Protein AF-R1GAW0-F1 (afdb_monomer_lite)

Foldseek 3Di:
DDDDDDDPVVVVVVVVVVVVVVVVVVVVVVVVVVVVVVVLVVVLVVLLVVLLVLLCVVDPPPDDPPPPDPPPCPVVLVVLVVLLVVVCVVLVADLCPLVVLLVVLLVCLVVDDPVQSVLLSCLSVDPVVSVVSNDPDDDDDDRDSVFDDALNGSVLNNLSSNLVSQVVHLRDQGFDDRLRVQCDCVVHVCNDPLNNQVNRLSSNCVSDSPDDSVVSVVSVVVSDDPDDDCPDPDPDDD

Radius of gyration: 27.88 Å; chains: 1; bounding box: 74×34×102 Å

Sequence (238 aa):
MAQVKLREKDFDDEIAILKAKGERQQQNAFDAFARDEIIRANALNSVLEDFRSKLAEKFPAEHTKPSPKPLQDFSAALEQEQTIQDMLEKFQYDPSLSAKDRHSLLRTSASLSKKDESRALWLTQNVRLRAWLTVDETSLLLVAGNAQHRPASPTSLVSAKLAAAAAGNVNMVVSSFFCGRHTDASVDADARPSELAMSLLLQLVGQYRGFGTGVVRECVDALEPECGGYAARAEVPG

pLDDT: mean 74.48, std 17.36, range [34.0, 94.69]

Secondary structure (DSSP, 8-state):
-------THHHHHHHHHHHHHHHHHHHHHHHHHHHHHHHHHHHHHHHHHHHHHHHHHHS-S---S-----TT-HHHHHHHHHHHHHHHHHTT--TTHHHHHHHHHHHHGGGS-HHHHHHHHHHHH-HHHHHHTT--S-----------S-SS-HHHHHHHHHHHHHTT-TT-------GGG---TTT-GGGSHHHHHHHHHHHHHHH-TTS-HHHHHHHHHHHS-SS-----------

Structure (mmCIF, N/CA/C/O backbone):
data_AF-R1GAW0-F1
#
_entry.id   AF-R1GAW0-F1
#
loop_
_atom_site.group_PDB
_atom_site.id
_atom_site.type_symbol
_atom_site.label_atom_id
_atom_site.label_alt_id
_atom_site.label_comp_id
_atom_site.label_asym_id
_atom_site.label_entity_id
_atom_site.label_seq_id
_atom_site.pdbx_PDB_ins_code
_atom_site.Cartn_x
_atom_site.Cartn_y
_atom_site.Cartn_z
_atom_site.occupancy
_atom_site.B_iso_or_equiv
_atom_site.auth_seq_id
_atom_site.auth_comp_id
_atom_site.auth_asym_id
_atom_site.auth_atom_id
_atom_site.pdbx_PDB_model_num
ATOM 1 N N . MET A 1 1 ? 40.996 8.522 -75.860 1.00 36.31 1 MET A N 1
ATOM 2 C CA . MET A 1 1 ? 41.114 8.581 -74.387 1.00 36.31 1 MET A CA 1
ATOM 3 C C . MET A 1 1 ? 40.001 9.473 -73.861 1.00 36.31 1 MET A C 1
ATOM 5 O O . MET A 1 1 ? 40.047 10.667 -74.115 1.00 36.31 1 MET A O 1
ATOM 9 N N . ALA A 1 2 ? 38.975 8.907 -73.222 1.00 34.00 2 ALA A N 1
ATOM 10 C CA . ALA A 1 2 ? 37.884 9.674 -72.618 1.00 34.00 2 ALA A CA 1
ATOM 11 C C . ALA A 1 2 ? 38.152 9.816 -71.113 1.00 34.00 2 ALA A C 1
ATOM 13 O O . ALA A 1 2 ? 38.237 8.811 -70.411 1.00 34.00 2 ALA A O 1
ATOM 14 N N . GLN A 1 3 ? 38.329 11.048 -70.628 1.00 38.66 3 GLN A N 1
ATOM 15 C CA . GLN A 1 3 ? 38.378 11.336 -69.195 1.00 38.66 3 GLN A CA 1
ATOM 16 C C . GLN A 1 3 ? 36.951 11.540 -68.682 1.00 38.66 3 GLN A C 1
ATOM 18 O O . GLN A 1 3 ? 36.287 12.511 -69.042 1.00 38.66 3 GLN A O 1
ATOM 23 N N . VAL A 1 4 ? 36.486 10.623 -67.835 1.00 38.41 4 VAL A N 1
ATOM 24 C CA . VAL A 1 4 ? 35.249 10.783 -67.067 1.00 38.41 4 VAL A CA 1
ATOM 25 C C . VAL A 1 4 ? 35.581 11.635 -65.846 1.00 38.41 4 VAL A C 1
ATOM 27 O O . VAL A 1 4 ? 36.215 11.175 -64.901 1.00 38.41 4 VAL A O 1
ATOM 30 N N . LYS A 1 5 ? 35.196 12.911 -65.895 1.00 47.25 5 LYS A N 1
ATOM 31 C CA . LYS A 1 5 ? 35.319 13.848 -64.778 1.00 47.25 5 LYS A CA 1
ATOM 32 C C . LYS A 1 5 ? 34.059 13.705 -63.920 1.00 47.25 5 LYS A C 1
ATOM 34 O O . LYS A 1 5 ? 33.057 14.360 -64.200 1.00 47.25 5 LYS A O 1
ATOM 39 N N . LEU A 1 6 ? 34.087 12.795 -62.942 1.00 44.72 6 LEU A N 1
ATOM 40 C CA . LEU A 1 6 ? 33.040 12.704 -61.917 1.00 44.72 6 LEU A CA 1
ATOM 41 C C . LEU A 1 6 ? 32.989 14.052 -61.189 1.00 44.72 6 LEU A C 1
ATOM 43 O O . LEU A 1 6 ? 34.010 14.528 -60.690 1.00 44.72 6 LEU A O 1
ATOM 47 N N . ARG A 1 7 ? 31.835 14.721 -61.241 1.00 48.22 7 ARG A N 1
ATOM 48 C CA . ARG A 1 7 ? 31.651 16.030 -60.619 1.00 48.22 7 ARG A CA 1
ATOM 49 C C . ARG A 1 7 ? 31.511 15.809 -59.120 1.00 48.22 7 ARG A C 1
ATOM 51 O O . ARG A 1 7 ? 30.615 15.113 -58.675 1.00 48.22 7 ARG A O 1
ATOM 58 N N . GLU A 1 8 ? 32.376 16.466 -58.361 1.00 49.78 8 GLU A N 1
ATOM 59 C CA . GLU A 1 8 ? 32.378 16.561 -56.891 1.00 49.78 8 GLU A CA 1
ATOM 60 C C . GLU A 1 8 ? 30.977 16.841 -56.304 1.00 49.78 8 GLU A C 1
ATOM 62 O O . GLU A 1 8 ? 30.614 16.329 -55.253 1.00 49.78 8 GLU A O 1
ATOM 67 N N . LYS A 1 9 ? 30.141 17.551 -57.072 1.00 54.09 9 LYS A N 1
ATOM 68 C CA . LYS A 1 9 ? 28.750 17.881 -56.750 1.00 54.09 9 LYS A CA 1
ATOM 69 C C . LYS A 1 9 ? 27.825 16.664 -56.582 1.00 54.09 9 LYS A C 1
ATOM 71 O O . LYS A 1 9 ? 26.891 16.735 -55.795 1.00 54.09 9 LYS A O 1
ATOM 76 N N . ASP A 1 10 ? 28.095 15.561 -57.280 1.00 55.78 10 ASP A N 1
ATOM 77 C CA . ASP A 1 10 ? 27.254 14.357 -57.220 1.00 55.78 10 ASP A CA 1
ATOM 78 C C . ASP A 1 10 ? 27.458 13.586 -55.895 1.00 55.78 10 ASP A C 1
ATOM 80 O O . ASP A 1 10 ? 26.552 12.896 -55.432 1.00 55.78 10 ASP A O 1
ATOM 84 N N . PHE A 1 11 ? 28.618 13.750 -55.242 1.00 51.88 11 PHE A N 1
ATOM 85 C CA . PHE A 1 11 ? 28.929 13.122 -53.950 1.00 51.88 11 PHE A CA 1
ATOM 86 C C . PHE A 1 11 ? 28.316 13.870 -52.760 1.00 51.88 11 PHE A C 1
ATOM 88 O O . PHE A 1 11 ? 27.846 13.238 -51.812 1.00 51.88 11 PHE A O 1
ATOM 95 N N . ASP A 1 12 ? 28.289 15.203 -52.804 1.00 62.66 12 ASP A N 1
ATOM 96 C CA . ASP A 1 12 ? 27.699 16.015 -51.734 1.00 62.66 12 ASP A CA 1
ATOM 97 C C . ASP A 1 12 ? 26.182 15.789 -51.622 1.00 62.66 12 ASP A C 1
ATOM 99 O O . ASP A 1 12 ? 25.644 15.670 -50.515 1.00 62.66 12 ASP A O 1
ATOM 103 N N . ASP A 1 13 ? 25.505 15.638 -52.764 1.00 67.62 13 ASP A N 1
ATOM 104 C CA . ASP A 1 13 ? 24.075 15.331 -52.827 1.00 67.62 13 ASP A CA 1
ATOM 105 C C . ASP A 1 13 ? 23.775 13.925 -52.264 1.00 67.62 13 ASP A C 1
ATOM 107 O O . ASP A 1 13 ? 22.804 13.732 -51.525 1.00 67.62 13 ASP A O 1
ATOM 111 N N . GLU A 1 14 ? 24.638 12.938 -52.530 1.00 63.44 14 GLU A N 1
ATOM 112 C CA . GLU A 1 14 ? 24.490 11.574 -52.010 1.00 63.44 14 GLU A CA 1
ATOM 113 C C . GLU A 1 14 ? 24.715 11.507 -50.486 1.00 63.44 14 GLU A C 1
ATOM 115 O O . GLU A 1 14 ? 23.943 10.865 -49.763 1.00 63.44 14 GLU A O 1
ATOM 120 N N . ILE A 1 15 ? 25.698 12.248 -49.962 1.00 60.19 15 ILE A N 1
ATOM 121 C CA . ILE A 1 15 ? 25.945 12.372 -48.515 1.00 60.19 15 ILE A CA 1
ATOM 122 C C . ILE A 1 15 ? 24.773 13.074 -47.813 1.00 60.19 15 ILE A C 1
ATOM 124 O O . ILE A 1 15 ? 24.369 12.652 -46.723 1.00 60.19 15 ILE A O 1
ATOM 128 N N . ALA A 1 16 ? 24.191 14.111 -48.423 1.00 72.44 16 ALA A N 1
ATOM 129 C CA . ALA A 1 16 ? 23.022 14.800 -47.880 1.00 72.44 16 ALA A CA 1
ATOM 130 C C . ALA A 1 16 ? 21.796 13.871 -47.791 1.00 72.44 16 ALA A C 1
ATOM 132 O O . ALA A 1 16 ? 21.097 13.855 -46.774 1.00 72.44 16 ALA A O 1
ATOM 133 N N . ILE A 1 17 ? 21.573 13.031 -48.808 1.00 72.50 17 ILE A N 1
ATOM 134 C CA . ILE A 1 17 ? 20.488 12.037 -48.817 1.00 72.50 17 ILE A CA 1
ATOM 135 C C . ILE A 1 17 ? 20.701 10.971 -47.734 1.00 72.50 17 ILE A C 1
ATOM 137 O O . ILE A 1 17 ? 19.745 10.582 -47.055 1.00 72.50 17 ILE A O 1
ATOM 141 N N . LEU A 1 18 ? 21.935 10.495 -47.548 1.00 55.88 18 LEU A N 1
ATOM 142 C CA . LEU A 1 18 ? 22.259 9.501 -46.521 1.00 55.88 18 LEU A CA 1
ATOM 143 C C . LEU A 1 18 ? 22.081 10.059 -45.103 1.00 55.88 18 LEU A C 1
ATOM 145 O O . LEU A 1 18 ? 21.505 9.373 -44.256 1.00 55.88 18 LEU A O 1
ATOM 149 N N . LYS A 1 19 ? 22.478 11.315 -44.858 1.00 68.44 19 LYS A N 1
ATOM 150 C CA . LYS A 1 19 ? 22.223 12.004 -43.580 1.00 68.44 19 LYS A CA 1
ATOM 151 C C . LYS A 1 19 ? 20.728 12.166 -43.309 1.00 68.44 19 LYS A C 1
ATOM 153 O O . LYS A 1 19 ? 20.261 11.744 -42.256 1.00 68.44 19 LYS A O 1
ATOM 158 N N . ALA A 1 20 ? 19.961 12.651 -44.287 1.00 73.75 20 ALA A N 1
ATOM 159 C CA . ALA A 1 20 ? 18.515 12.819 -44.146 1.00 73.75 20 ALA A CA 1
ATOM 160 C C . ALA A 1 20 ? 17.779 11.483 -43.915 1.00 73.75 20 ALA A C 1
ATOM 162 O O . ALA A 1 20 ? 16.787 11.428 -43.184 1.00 73.75 20 ALA A O 1
ATOM 163 N N . LYS A 1 21 ? 18.254 10.381 -44.516 1.00 69.31 21 LYS A N 1
ATOM 164 C CA . LYS A 1 21 ? 17.735 9.032 -44.235 1.00 69.31 21 LYS A CA 1
ATOM 165 C C . LYS A 1 21 ? 18.058 8.586 -42.810 1.00 69.31 21 LYS A C 1
ATOM 167 O O . LYS A 1 21 ? 17.158 8.082 -42.145 1.00 69.31 21 LYS A O 1
ATOM 172 N N . GLY A 1 22 ? 19.290 8.795 -42.342 1.00 63.84 22 GLY A N 1
ATOM 173 C CA . GLY A 1 22 ? 19.702 8.470 -40.972 1.00 63.84 22 GLY A CA 1
ATOM 174 C C . GLY A 1 22 ? 18.904 9.238 -39.914 1.00 63.84 22 GLY A C 1
ATOM 175 O O . GLY A 1 22 ? 18.410 8.637 -38.961 1.00 63.84 22 GLY A O 1
ATOM 176 N N . GLU A 1 23 ? 18.686 10.535 -40.131 1.00 71.44 23 GLU A N 1
ATOM 177 C CA . GLU A 1 23 ? 17.884 11.398 -39.254 1.00 71.44 23 GLU A CA 1
ATOM 178 C C . GLU A 1 23 ? 16.415 10.965 -39.216 1.00 71.44 23 GLU A C 1
ATOM 180 O O . GLU A 1 23 ? 15.843 10.809 -38.140 1.00 71.44 23 GLU A O 1
ATOM 185 N N . ARG A 1 24 ? 15.805 10.662 -40.372 1.00 66.56 24 ARG A N 1
ATOM 186 C CA . ARG A 1 24 ? 14.433 10.119 -40.422 1.00 66.56 24 ARG A CA 1
ATOM 187 C C . ARG A 1 24 ? 14.316 8.767 -39.726 1.00 66.56 24 ARG A C 1
ATOM 189 O O . ARG A 1 24 ? 13.293 8.487 -39.110 1.00 66.56 24 ARG A O 1
ATOM 196 N N . GLN A 1 25 ? 15.334 7.918 -39.823 1.00 64.81 25 GLN A N 1
ATOM 197 C CA . GLN A 1 25 ? 15.327 6.601 -39.191 1.00 64.81 25 GLN A CA 1
ATOM 198 C C . GLN A 1 25 ? 15.453 6.709 -37.665 1.00 64.81 25 GLN A C 1
ATOM 200 O O . GLN A 1 25 ? 14.747 6.000 -36.949 1.00 64.81 25 GLN A O 1
ATOM 205 N N . GLN A 1 26 ? 16.278 7.637 -37.168 1.00 59.06 26 GLN A N 1
ATOM 206 C CA . GLN A 1 26 ? 16.351 7.967 -35.742 1.00 59.06 26 GLN A CA 1
ATOM 207 C C . GLN A 1 26 ? 15.055 8.602 -35.229 1.00 59.06 26 GLN A C 1
ATOM 209 O O . GLN A 1 26 ? 14.560 8.185 -34.184 1.00 59.06 26 GLN A O 1
ATOM 214 N N . GLN A 1 27 ? 14.466 9.535 -35.981 1.00 62.31 27 GLN A N 1
ATOM 215 C CA . GLN A 1 27 ? 13.200 10.173 -35.620 1.00 62.31 27 GLN A CA 1
ATOM 216 C C . GLN A 1 27 ? 12.059 9.149 -35.550 1.00 62.31 27 GLN A C 1
ATOM 218 O O . GLN A 1 27 ? 11.342 9.092 -34.559 1.00 62.31 27 GLN A O 1
ATOM 223 N N . ASN A 1 28 ? 11.948 8.258 -36.541 1.00 63.91 28 ASN A N 1
ATOM 224 C CA . ASN A 1 28 ? 10.943 7.193 -36.545 1.00 63.91 28 ASN A CA 1
ATOM 225 C C . ASN A 1 28 ? 11.129 6.203 -35.384 1.00 63.91 28 ASN A C 1
ATOM 227 O O . ASN A 1 28 ? 10.146 5.717 -34.828 1.00 63.91 28 ASN A O 1
ATOM 231 N N . ALA A 1 29 ? 12.375 5.889 -35.011 1.00 52.34 29 ALA A N 1
ATOM 232 C CA . ALA A 1 29 ? 12.667 5.027 -33.868 1.00 52.34 29 ALA A CA 1
ATOM 233 C C . ALA A 1 29 ? 12.325 5.707 -32.531 1.00 52.34 29 ALA A C 1
ATOM 235 O O . ALA A 1 29 ? 11.781 5.057 -31.638 1.00 52.34 29 ALA A O 1
ATOM 236 N N . PHE A 1 30 ? 12.596 7.009 -32.410 1.00 49.34 30 PHE A N 1
ATOM 237 C CA . PHE A 1 30 ? 12.217 7.818 -31.253 1.00 49.34 30 PHE A CA 1
ATOM 238 C C . PHE A 1 30 ? 10.694 7.938 -31.124 1.00 49.34 30 PHE A C 1
ATOM 240 O O . PHE A 1 30 ? 10.148 7.684 -30.053 1.00 49.34 30 PHE A O 1
ATOM 247 N N . ASP A 1 31 ? 9.994 8.214 -32.223 1.00 52.59 31 ASP A N 1
ATOM 248 C CA . ASP A 1 31 ? 8.534 8.308 -32.254 1.00 52.59 31 ASP A CA 1
ATOM 249 C C . ASP A 1 31 ? 7.869 6.954 -31.961 1.00 52.59 31 ASP A C 1
ATOM 251 O O . ASP A 1 31 ? 6.850 6.897 -31.273 1.00 52.59 31 ASP A O 1
ATOM 255 N N . ALA A 1 32 ? 8.444 5.843 -32.436 1.00 50.72 32 ALA A N 1
ATOM 256 C CA . ALA A 1 32 ? 7.974 4.498 -32.106 1.00 50.72 32 ALA A CA 1
ATOM 257 C C . ALA A 1 32 ? 8.180 4.165 -30.619 1.00 50.72 32 ALA A C 1
ATOM 259 O O . ALA A 1 32 ? 7.283 3.601 -29.994 1.00 50.72 32 ALA A O 1
ATOM 260 N N . PHE A 1 33 ? 9.324 4.549 -30.045 1.00 46.44 33 PHE A N 1
ATOM 261 C CA . PHE A 1 33 ? 9.614 4.381 -28.621 1.00 46.44 33 PHE A CA 1
ATOM 262 C C . PHE A 1 33 ? 8.671 5.222 -27.747 1.00 46.44 33 PHE A C 1
ATOM 264 O O . PHE A 1 33 ? 8.054 4.686 -26.831 1.00 46.44 33 PHE A O 1
ATOM 271 N N . ALA A 1 34 ? 8.476 6.500 -28.083 1.00 44.66 34 ALA A N 1
ATOM 272 C CA . ALA A 1 34 ? 7.557 7.389 -27.378 1.00 44.66 34 ALA A CA 1
ATOM 273 C C . ALA A 1 34 ? 6.100 6.902 -27.469 1.00 44.66 34 ALA A C 1
ATOM 275 O O . ALA A 1 34 ? 5.365 6.937 -26.483 1.00 44.66 34 ALA A O 1
ATOM 276 N N . ARG A 1 35 ? 5.672 6.385 -28.631 1.00 49.81 35 ARG A N 1
ATOM 277 C CA . ARG A 1 35 ? 4.343 5.771 -28.790 1.00 49.81 35 ARG A CA 1
ATOM 278 C C . ARG A 1 35 ? 4.183 4.519 -27.938 1.00 49.81 35 ARG A C 1
ATOM 280 O O . ARG A 1 35 ? 3.146 4.368 -27.304 1.00 49.81 35 ARG A O 1
ATOM 287 N N . ASP A 1 36 ? 5.180 3.641 -27.903 1.00 45.03 36 ASP A N 1
ATOM 288 C CA . ASP A 1 36 ? 5.157 2.433 -27.073 1.00 45.03 36 ASP A CA 1
ATOM 289 C C . ASP A 1 36 ? 5.117 2.793 -25.575 1.00 45.03 36 ASP A C 1
ATOM 291 O O . ASP A 1 36 ? 4.323 2.236 -24.822 1.00 45.03 36 ASP A O 1
ATOM 295 N N . GLU A 1 37 ? 5.867 3.805 -25.139 1.00 46.34 37 GLU A N 1
ATOM 296 C CA . GLU A 1 37 ? 5.849 4.304 -23.758 1.00 46.34 37 GLU A CA 1
ATOM 297 C C . GLU A 1 37 ? 4.484 4.902 -23.361 1.00 46.34 37 GLU A C 1
ATOM 299 O O . GLU A 1 37 ? 3.941 4.575 -22.300 1.00 46.34 37 GLU A O 1
ATOM 304 N N . ILE A 1 38 ? 3.859 5.676 -24.256 1.00 47.78 38 ILE A N 1
ATOM 305 C CA . ILE A 1 38 ? 2.495 6.201 -24.082 1.00 47.78 38 ILE A CA 1
ATOM 306 C C . ILE A 1 38 ? 1.464 5.062 -24.043 1.00 47.78 38 ILE A C 1
ATOM 308 O O . ILE A 1 38 ? 0.590 5.051 -23.176 1.00 47.78 38 ILE A O 1
ATOM 312 N N . ILE A 1 39 ? 1.566 4.067 -24.930 1.00 48.91 39 ILE A N 1
ATOM 313 C CA . ILE A 1 39 ? 0.669 2.898 -24.953 1.00 48.91 39 ILE A CA 1
ATOM 314 C C . ILE A 1 39 ? 0.796 2.090 -23.651 1.00 48.91 39 ILE A C 1
ATOM 316 O O . ILE A 1 39 ? -0.214 1.654 -23.097 1.00 48.91 39 ILE A O 1
ATOM 320 N N . ARG A 1 40 ? 2.011 1.932 -23.111 1.00 48.94 40 ARG A N 1
ATOM 321 C CA . ARG A 1 40 ? 2.269 1.205 -21.854 1.00 48.94 40 ARG A CA 1
ATOM 322 C C . ARG A 1 40 ? 1.730 1.934 -20.625 1.00 48.94 40 ARG A C 1
ATOM 324 O O . ARG A 1 40 ? 1.124 1.292 -19.765 1.00 48.94 40 ARG A O 1
ATOM 331 N N . ALA A 1 41 ? 1.902 3.254 -20.549 1.00 47.28 41 ALA A N 1
ATOM 332 C CA . ALA A 1 41 ? 1.301 4.074 -19.497 1.00 47.28 41 ALA A CA 1
ATOM 333 C C . ALA A 1 41 ? -0.240 4.042 -19.570 1.00 47.28 41 ALA A C 1
ATOM 335 O O . ALA A 1 41 ? -0.909 3.891 -18.545 1.00 47.28 41 ALA A O 1
ATOM 336 N N . ASN A 1 42 ? -0.799 4.079 -20.783 1.00 53.09 42 ASN A N 1
ATOM 337 C CA . ASN A 1 42 ? -2.243 4.042 -21.015 1.00 53.09 42 ASN A CA 1
ATOM 338 C C . ASN A 1 42 ? -2.877 2.678 -20.713 1.00 53.09 42 ASN A C 1
ATOM 340 O O . ASN A 1 42 ? -3.971 2.639 -20.160 1.00 53.09 42 ASN A O 1
ATOM 344 N N . ALA A 1 43 ? -2.206 1.561 -21.009 1.00 54.34 43 ALA A N 1
ATOM 345 C CA . ALA A 1 43 ? -2.725 0.224 -20.708 1.00 54.34 43 ALA A CA 1
ATOM 346 C C . ALA A 1 43 ? -2.871 -0.011 -19.196 1.00 54.34 43 ALA A C 1
ATOM 348 O O . ALA A 1 43 ? -3.842 -0.607 -18.738 1.00 54.34 43 ALA A O 1
ATOM 349 N N . LEU A 1 44 ? -1.918 0.489 -18.411 1.00 54.62 44 LEU A N 1
ATOM 350 C CA . LEU A 1 44 ? -1.946 0.409 -16.956 1.00 54.62 44 LEU A CA 1
ATOM 351 C C . LEU A 1 44 ? -3.020 1.320 -16.350 1.00 54.62 44 LEU A C 1
ATOM 353 O O . LEU A 1 44 ? -3.781 0.867 -15.498 1.00 54.62 44 LEU A O 1
ATOM 357 N N . ASN A 1 45 ? -3.095 2.577 -16.795 1.00 60.91 45 ASN A N 1
ATOM 358 C CA . ASN A 1 45 ? -4.161 3.480 -16.369 1.00 60.91 45 ASN A CA 1
ATOM 359 C C . ASN A 1 45 ? -5.524 2.894 -16.739 1.00 60.91 45 ASN A C 1
ATOM 361 O O . ASN A 1 45 ? -6.401 2.864 -15.898 1.00 60.91 45 ASN A O 1
ATOM 365 N N . SER A 1 46 ? -5.675 2.304 -17.925 1.00 63.75 46 SER A N 1
ATOM 366 C CA . SER A 1 46 ? -6.903 1.610 -18.319 1.00 63.75 46 SER A CA 1
ATOM 367 C C . SER A 1 46 ? -7.267 0.454 -17.380 1.00 63.75 46 SER A C 1
ATOM 369 O O . SER A 1 46 ? -8.440 0.308 -17.060 1.00 63.75 46 SER A O 1
ATOM 371 N N . VAL A 1 47 ? -6.303 -0.339 -16.895 1.00 63.06 47 VAL A N 1
ATOM 372 C CA . VAL A 1 47 ? -6.576 -1.411 -15.916 1.00 63.06 47 VAL A CA 1
ATOM 373 C C . VAL A 1 47 ? -6.964 -0.844 -14.551 1.00 63.06 47 VAL A C 1
ATOM 375 O O . VAL A 1 47 ? -7.870 -1.372 -13.912 1.00 63.06 47 VAL A O 1
ATOM 378 N N . LEU A 1 48 ? -6.299 0.220 -14.097 1.00 65.12 48 LEU A N 1
ATOM 379 C CA . LEU A 1 48 ? -6.624 0.867 -12.825 1.00 65.12 48 LEU A CA 1
ATOM 380 C C . LEU A 1 48 ? -7.964 1.608 -12.886 1.00 65.12 48 LEU A C 1
ATOM 382 O O . LEU A 1 48 ? -8.695 1.590 -11.906 1.00 65.12 48 LEU A O 1
ATOM 386 N N . GLU A 1 49 ? -8.303 2.211 -14.022 1.00 69.94 49 GLU A N 1
ATOM 387 C CA . GLU A 1 49 ? -9.594 2.857 -14.263 1.00 69.94 49 GLU A CA 1
ATOM 388 C C . GLU A 1 49 ? -10.717 1.827 -14.432 1.00 69.94 49 GLU A C 1
ATOM 390 O O . GLU A 1 49 ? -11.794 2.024 -13.880 1.00 69.94 49 GLU A O 1
ATOM 395 N N . ASP A 1 50 ? -10.474 0.691 -15.098 1.00 70.06 50 ASP A N 1
ATOM 396 C CA . ASP A 1 50 ? -11.410 -0.447 -15.140 1.00 70.06 50 ASP A CA 1
ATOM 397 C C . ASP A 1 50 ? -11.655 -0.995 -13.727 1.00 70.06 50 ASP A C 1
ATOM 399 O O . ASP A 1 50 ? -12.795 -1.207 -13.321 1.00 70.06 50 ASP A O 1
ATOM 403 N N . PHE A 1 51 ? -10.594 -1.147 -12.930 1.00 67.50 51 PHE A N 1
ATOM 404 C CA . PHE A 1 51 ? -10.708 -1.539 -11.528 1.00 67.50 51 PHE A CA 1
ATOM 405 C C . PHE A 1 51 ? -11.480 -0.506 -10.699 1.00 67.50 51 PHE A C 1
ATOM 407 O O . PHE A 1 51 ? -12.420 -0.873 -10.002 1.00 67.50 51 PHE A O 1
ATOM 414 N N . ARG A 1 52 ? -11.142 0.785 -10.802 1.00 68.50 52 ARG A N 1
ATOM 415 C CA . ARG A 1 52 ? -11.862 1.873 -10.120 1.00 68.50 52 ARG A CA 1
ATOM 416 C C . ARG A 1 52 ? -13.334 1.910 -10.503 1.00 68.50 52 ARG A C 1
ATOM 418 O O . ARG A 1 52 ? -14.171 2.049 -9.619 1.00 68.50 52 ARG A O 1
ATOM 425 N N . SER A 1 53 ? -13.637 1.746 -11.788 1.00 71.25 53 SER A N 1
ATOM 426 C CA . SER A 1 53 ? -15.005 1.721 -12.310 1.00 71.25 53 SER A CA 1
ATOM 427 C C . SER A 1 53 ? -15.783 0.537 -11.742 1.00 71.25 53 SER A C 1
ATOM 429 O O . SER A 1 53 ? -16.872 0.730 -11.216 1.00 71.25 53 SER A O 1
ATOM 431 N N . LYS A 1 54 ? -15.195 -0.666 -11.741 1.00 70.69 54 LYS A N 1
ATOM 432 C CA . LYS A 1 54 ? -15.805 -1.863 -11.139 1.00 70.69 54 LYS A CA 1
ATOM 433 C C . LYS A 1 54 ? -16.012 -1.725 -9.637 1.00 70.69 54 LYS A C 1
ATOM 435 O O . LYS A 1 54 ? -17.039 -2.148 -9.121 1.00 70.69 54 LYS A O 1
ATOM 440 N N . LEU A 1 55 ? -15.058 -1.122 -8.928 1.00 65.44 55 LEU A N 1
ATOM 441 C CA . LEU A 1 55 ? -15.225 -0.828 -7.509 1.00 65.44 55 LEU A CA 1
ATOM 442 C C . LEU A 1 55 ? -16.348 0.187 -7.270 1.00 65.44 55 LEU A C 1
ATOM 444 O O . LEU A 1 55 ? -17.106 0.024 -6.324 1.00 65.44 55 LEU A O 1
ATOM 448 N N . ALA A 1 56 ? -16.463 1.226 -8.099 1.00 69.31 56 ALA A N 1
ATOM 449 C CA . ALA A 1 56 ? -17.516 2.234 -7.980 1.00 69.31 56 ALA A CA 1
ATOM 450 C C . ALA A 1 56 ? -18.909 1.686 -8.341 1.00 69.31 56 ALA A C 1
ATOM 452 O O . ALA A 1 56 ? -19.894 2.088 -7.733 1.00 69.31 56 ALA A O 1
ATOM 453 N N . GLU A 1 57 ? -18.997 0.763 -9.301 1.00 74.94 57 GLU A N 1
ATOM 454 C CA . GLU A 1 57 ? -20.237 0.055 -9.648 1.00 74.94 57 GLU A CA 1
ATOM 455 C C . GLU A 1 57 ? -20.696 -0.858 -8.509 1.00 74.94 57 GLU A C 1
ATOM 457 O O . GLU A 1 57 ? -21.871 -0.894 -8.155 1.00 74.94 57 GLU A O 1
ATOM 462 N N . LYS A 1 58 ? -19.752 -1.594 -7.925 1.00 68.00 58 LYS A N 1
ATOM 463 C CA . LYS A 1 58 ? -20.022 -2.609 -6.906 1.00 68.00 58 LYS A CA 1
ATOM 464 C C . LYS A 1 58 ? -20.254 -2.023 -5.518 1.00 68.00 58 LYS A C 1
ATOM 466 O O . LYS A 1 58 ? -21.057 -2.542 -4.749 1.00 68.00 58 LYS A O 1
ATOM 471 N N . PHE A 1 59 ? -19.565 -0.932 -5.218 1.00 66.00 59 PHE A N 1
ATOM 472 C CA . PHE A 1 59 ? -19.790 -0.115 -4.042 1.00 66.00 59 PHE A CA 1
ATOM 473 C C . PHE A 1 59 ? -20.252 1.261 -4.530 1.00 66.00 59 PHE A C 1
ATOM 475 O O . PHE A 1 59 ? -19.431 2.179 -4.611 1.00 66.00 59 PHE A O 1
ATOM 482 N N . PRO A 1 60 ? -21.531 1.427 -4.911 1.00 61.22 60 PRO A N 1
ATOM 483 C CA . PRO A 1 60 ? -22.057 2.742 -5.234 1.00 61.22 60 PRO A CA 1
ATOM 484 C C . PRO A 1 60 ? -21.993 3.625 -3.982 1.00 61.22 60 PRO A C 1
ATOM 486 O O . PRO A 1 60 ? -22.181 3.158 -2.862 1.00 61.22 60 PRO A O 1
ATOM 489 N N . ALA A 1 61 ? -21.741 4.925 -4.148 1.00 59.44 61 ALA A N 1
ATOM 490 C CA . ALA A 1 61 ? -21.732 5.899 -3.043 1.00 59.44 61 ALA A CA 1
ATOM 491 C C . ALA A 1 61 ? -23.098 6.030 -2.322 1.00 59.44 61 ALA A C 1
ATOM 493 O O . ALA A 1 61 ? -23.239 6.756 -1.336 1.00 59.44 61 ALA A O 1
ATOM 494 N N . GLU A 1 62 ? -24.116 5.322 -2.803 1.00 51.16 62 GLU A N 1
ATOM 495 C CA . GLU A 1 62 ? -25.425 5.207 -2.188 1.00 51.16 62 GLU A CA 1
ATOM 496 C C . GLU A 1 62 ? -25.407 4.080 -1.156 1.00 51.16 62 GLU A C 1
ATOM 498 O O . GLU A 1 62 ? -25.673 2.936 -1.486 1.00 51.16 62 GLU A O 1
ATOM 503 N N . HIS A 1 63 ? -25.025 4.411 0.081 1.00 48.44 63 HIS A N 1
ATOM 504 C CA . HIS A 1 63 ? -25.579 3.903 1.348 1.00 48.44 63 HIS A CA 1
ATOM 505 C C . HIS A 1 63 ? -24.578 4.125 2.488 1.00 48.44 63 HIS A C 1
ATOM 507 O O . HIS A 1 63 ? -23.838 3.237 2.879 1.00 48.44 63 HIS A O 1
ATOM 513 N N . THR A 1 64 ? -24.594 5.329 3.058 1.00 44.94 64 THR A N 1
ATOM 514 C CA . THR A 1 64 ? -24.567 5.563 4.516 1.00 44.94 64 THR A CA 1
ATOM 515 C C . THR A 1 64 ? -24.807 7.055 4.771 1.00 44.94 64 THR A C 1
ATOM 517 O O . THR A 1 64 ? -23.978 7.777 5.310 1.00 44.94 64 THR A O 1
ATOM 520 N N . LYS A 1 65 ? -26.016 7.546 4.462 1.00 40.22 65 LYS A N 1
ATOM 521 C CA . LYS A 1 65 ? -26.620 8.421 5.473 1.00 40.22 65 LYS A CA 1
ATOM 522 C C . LYS A 1 65 ? -26.933 7.472 6.624 1.00 40.22 65 LYS A C 1
ATOM 524 O O . LYS A 1 65 ? -27.779 6.599 6.409 1.00 40.22 65 LYS A O 1
ATOM 529 N N . PRO A 1 66 ? -26.246 7.540 7.780 1.00 43.91 66 PRO A N 1
ATOM 530 C CA . PRO A 1 66 ? -26.725 6.805 8.933 1.00 43.91 66 PRO A CA 1
ATOM 531 C C . PRO A 1 66 ? -28.184 7.220 9.106 1.00 43.91 66 PRO A C 1
ATOM 533 O O . PRO A 1 66 ? -28.485 8.412 9.200 1.00 43.91 66 PRO A O 1
ATOM 536 N N . SER A 1 67 ? -29.104 6.251 9.055 1.00 39.28 67 SER A N 1
ATOM 537 C CA . SER A 1 67 ? -30.450 6.484 9.570 1.00 39.28 67 SER A CA 1
ATOM 538 C C . SER A 1 67 ? -30.243 7.109 10.945 1.00 39.28 67 SER A C 1
ATOM 540 O O . SER A 1 67 ? -29.502 6.505 11.728 1.00 39.28 67 SER A O 1
ATOM 542 N N . PRO A 1 68 ? -30.786 8.306 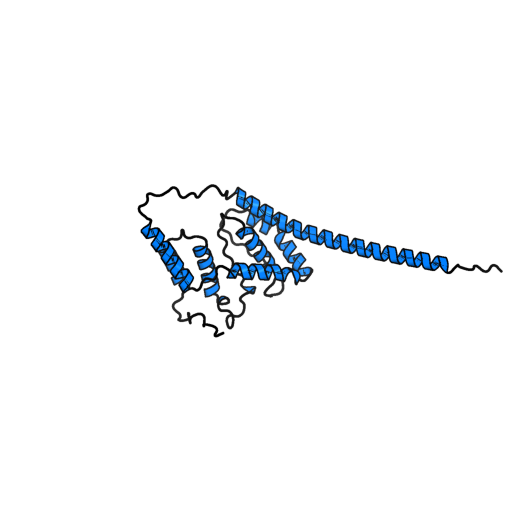11.229 1.00 42.84 68 PRO A N 1
ATOM 543 C CA . PRO A 1 68 ? -30.580 8.943 12.514 1.00 42.84 68 PRO A CA 1
ATOM 544 C C . PRO A 1 68 ? -31.148 7.993 13.564 1.00 42.84 68 PRO A C 1
ATOM 546 O O . PRO A 1 68 ? -32.362 7.867 13.723 1.00 42.84 68 PRO A O 1
ATOM 549 N N . LYS A 1 69 ? -30.260 7.244 14.227 1.00 51.66 69 LYS A N 1
ATOM 550 C CA . LYS A 1 69 ? -30.615 6.533 15.446 1.00 51.66 69 LYS A CA 1
ATOM 551 C C . LYS A 1 69 ? -31.096 7.607 16.429 1.00 51.66 69 LYS A C 1
ATOM 553 O O . LYS A 1 69 ? -30.566 8.724 16.393 1.00 51.66 69 LYS A O 1
ATOM 558 N N . PRO A 1 70 ? -32.114 7.318 17.256 1.00 46.56 70 PRO A N 1
ATOM 559 C CA . PRO A 1 70 ? -32.598 8.275 18.240 1.00 46.56 70 PRO A CA 1
ATOM 560 C C . PRO A 1 70 ? -31.413 8.833 19.037 1.00 46.56 70 PRO A C 1
ATOM 562 O O . PRO A 1 70 ? -30.487 8.091 19.350 1.00 46.56 70 PRO A O 1
ATOM 565 N N . LEU A 1 71 ? -31.453 10.132 19.331 1.00 50.75 71 LEU A N 1
ATOM 566 C CA . LEU A 1 71 ? -30.414 10.987 19.935 1.00 50.75 71 LEU A CA 1
ATOM 567 C C . LEU A 1 71 ? -29.916 10.567 21.346 1.00 50.75 71 LEU A C 1
ATOM 569 O O . LEU A 1 71 ? -29.490 11.416 22.120 1.00 50.75 71 LEU A O 1
ATOM 573 N N . GLN A 1 72 ? -29.980 9.287 21.717 1.00 54.12 72 GLN A N 1
ATOM 574 C CA . GLN A 1 72 ? -29.648 8.785 23.054 1.00 54.12 72 GLN A CA 1
ATOM 575 C C . GLN A 1 72 ? -28.172 8.375 23.229 1.00 54.12 72 GLN A C 1
ATOM 577 O O . GLN A 1 72 ? -27.702 8.369 24.360 1.00 54.12 72 GLN A O 1
ATOM 582 N N . ASP A 1 73 ? -27.411 8.150 22.149 1.00 58.81 73 ASP A N 1
ATOM 583 C CA . ASP A 1 73 ? -26.030 7.618 22.215 1.00 58.81 73 ASP A CA 1
ATOM 584 C C . ASP A 1 73 ? -24.922 8.644 21.900 1.00 58.81 73 ASP A C 1
ATOM 586 O O . ASP A 1 73 ? -23.787 8.278 21.595 1.00 58.81 73 ASP A O 1
ATOM 590 N N . PHE A 1 74 ? -25.214 9.947 21.963 1.00 64.75 74 PHE A N 1
ATOM 591 C CA . PHE A 1 74 ? -24.228 10.978 21.604 1.00 64.75 74 PHE A CA 1
ATOM 592 C C . PHE A 1 74 ? -22.999 10.970 22.535 1.00 64.75 74 PHE A C 1
ATOM 594 O O . PHE A 1 74 ? -21.886 11.176 22.065 1.00 64.75 74 PHE A O 1
ATOM 601 N N . SER A 1 75 ? -23.184 10.672 23.831 1.00 69.62 75 SER A N 1
ATOM 602 C CA . SER A 1 75 ? -22.080 10.558 24.806 1.00 69.62 75 SER A CA 1
ATOM 603 C C . SER A 1 75 ? -21.159 9.384 24.485 1.00 69.62 75 SER A C 1
ATOM 605 O O . SER A 1 75 ? -19.950 9.558 24.405 1.00 69.62 75 SER A O 1
ATOM 607 N N . ALA A 1 76 ? -21.731 8.206 24.222 1.00 70.88 76 ALA A N 1
ATOM 608 C CA . ALA A 1 76 ? -20.962 7.001 23.920 1.00 70.88 76 ALA A CA 1
ATOM 609 C C . ALA A 1 76 ? -20.181 7.133 22.601 1.00 70.88 76 ALA A C 1
ATOM 611 O O . ALA A 1 76 ? -19.034 6.701 22.514 1.00 70.88 76 ALA A O 1
ATOM 612 N N . ALA A 1 77 ? -20.777 7.770 21.588 1.00 71.75 77 ALA A N 1
ATOM 613 C CA . ALA A 1 77 ? -20.091 8.068 20.334 1.00 71.75 77 ALA A CA 1
ATOM 614 C C . ALA A 1 77 ? -18.919 9.044 20.538 1.00 71.75 77 ALA A C 1
ATOM 616 O O . ALA A 1 77 ? -17.837 8.818 19.999 1.00 71.75 77 ALA A O 1
ATOM 617 N N . LEU A 1 78 ? -19.108 10.083 21.357 1.00 76.81 78 LEU A N 1
ATOM 618 C CA . LEU A 1 78 ? -18.062 11.057 21.677 1.00 76.81 78 LEU A CA 1
ATOM 619 C C . LEU A 1 78 ? -16.911 10.420 22.475 1.00 76.81 78 LEU A C 1
ATOM 621 O O . LEU A 1 78 ? -15.741 10.656 22.188 1.00 76.81 78 LEU A O 1
ATOM 625 N N . GLU A 1 79 ? -17.234 9.567 23.448 1.00 78.94 79 GLU A N 1
ATOM 626 C CA . GLU A 1 79 ? -16.259 8.799 24.234 1.00 78.94 79 GLU A CA 1
ATOM 627 C C . GLU A 1 79 ? -15.469 7.815 23.360 1.00 78.94 79 GLU A C 1
ATOM 629 O O . GLU A 1 79 ? -14.259 7.645 23.536 1.00 78.94 79 GLU A O 1
ATOM 634 N N . GLN A 1 80 ? -16.133 7.185 22.389 1.00 79.75 80 GLN A N 1
ATOM 635 C CA . GLN A 1 80 ? -15.493 6.321 21.402 1.00 79.75 80 GLN A CA 1
ATOM 636 C C . GLN A 1 80 ? -14.543 7.107 20.494 1.00 79.75 80 GLN A C 1
ATOM 638 O O . GLN A 1 80 ? -13.414 6.665 20.275 1.00 79.75 80 GLN A O 1
ATOM 643 N N . GLU A 1 81 ? -14.960 8.271 19.994 1.00 82.00 81 GLU A N 1
ATOM 644 C CA . GLU A 1 81 ? -14.101 9.145 19.192 1.00 82.00 81 GLU A CA 1
ATOM 645 C C . GLU A 1 81 ? -12.865 9.594 19.971 1.00 82.00 81 GLU A C 1
ATOM 647 O O . GLU A 1 81 ? -11.752 9.475 19.452 1.00 82.00 81 GLU A O 1
ATOM 652 N N . GLN A 1 82 ? -13.048 10.020 21.225 1.00 84.31 82 GLN A N 1
ATOM 653 C CA . GLN A 1 82 ? -11.949 10.427 22.096 1.00 84.31 82 GLN A CA 1
ATOM 654 C C . GLN A 1 82 ? -10.991 9.264 22.367 1.00 84.31 82 GLN A C 1
ATOM 656 O O . GLN A 1 82 ? -9.790 9.411 22.185 1.00 84.31 82 GLN A O 1
ATOM 661 N N . THR A 1 83 ? -11.509 8.076 22.696 1.00 84.50 83 THR A N 1
ATOM 662 C CA . THR A 1 83 ? -10.676 6.888 22.956 1.00 84.50 83 THR A CA 1
ATOM 663 C C . THR A 1 83 ? -9.817 6.520 21.746 1.00 84.50 83 THR A C 1
ATOM 665 O O . THR A 1 83 ? -8.648 6.156 21.888 1.00 84.50 83 THR A O 1
ATOM 668 N N . ILE A 1 84 ? -10.390 6.589 20.542 1.00 86.44 84 ILE A N 1
ATOM 669 C CA . ILE A 1 84 ? -9.635 6.326 19.318 1.00 86.44 84 ILE A CA 1
ATOM 670 C C . ILE A 1 84 ? -8.584 7.420 19.101 1.00 86.44 84 ILE A C 1
ATOM 672 O O . ILE A 1 84 ? -7.462 7.116 18.705 1.00 86.44 84 ILE A O 1
ATOM 676 N N . GLN A 1 85 ? -8.929 8.683 19.341 1.00 87.81 85 GLN A N 1
ATOM 677 C CA . GLN A 1 85 ? -7.996 9.792 19.184 1.00 87.81 85 GLN A CA 1
ATOM 678 C C . GLN A 1 85 ? -6.808 9.678 20.148 1.00 87.81 85 GLN A C 1
ATOM 680 O O . GLN A 1 85 ? -5.665 9.730 19.698 1.00 87.81 85 GLN A O 1
ATOM 685 N N . ASP A 1 86 ? -7.070 9.395 21.424 1.00 87.94 86 ASP A N 1
ATOM 686 C CA . ASP A 1 86 ? -6.049 9.165 22.449 1.00 87.94 86 ASP A CA 1
ATOM 687 C C . ASP A 1 86 ? -5.107 8.019 22.051 1.00 87.94 86 ASP A C 1
ATOM 689 O O . ASP A 1 86 ? -3.899 8.078 22.270 1.00 87.94 86 ASP A O 1
ATOM 693 N N . MET A 1 87 ? -5.645 6.969 21.424 1.00 86.12 87 MET A N 1
ATOM 694 C CA . MET A 1 87 ? -4.854 5.855 20.907 1.00 86.12 87 MET A CA 1
ATOM 695 C C . MET A 1 87 ? -3.957 6.279 19.740 1.00 86.12 87 MET A C 1
ATOM 697 O O . MET A 1 87 ? -2.765 5.971 19.744 1.00 86.12 87 MET A O 1
ATOM 701 N N . LEU A 1 88 ? -4.501 6.989 18.748 1.00 89.81 88 LEU A N 1
ATOM 702 C CA . LEU A 1 88 ? -3.716 7.475 17.608 1.00 89.81 88 LEU A CA 1
ATOM 703 C C . LEU A 1 88 ? -2.584 8.403 18.072 1.00 89.81 88 LEU A C 1
ATOM 705 O O . LEU A 1 88 ? -1.482 8.341 17.527 1.00 89.81 88 LEU A O 1
ATOM 709 N N . GLU A 1 89 ? -2.832 9.210 19.103 1.00 90.06 89 GLU A N 1
ATOM 710 C CA . GLU A 1 89 ? -1.836 10.079 19.731 1.00 90.06 89 GLU A CA 1
ATOM 711 C C . GLU A 1 89 ? -0.797 9.289 20.538 1.00 90.06 89 GLU A C 1
ATOM 713 O O . GLU A 1 89 ? 0.401 9.497 20.335 1.00 90.06 89 GLU A O 1
ATOM 718 N N . LYS A 1 90 ? -1.222 8.325 21.374 1.00 88.88 90 LYS A N 1
ATOM 719 C CA . LYS A 1 90 ? -0.328 7.435 22.145 1.00 88.88 90 LYS A CA 1
ATOM 720 C C . LYS A 1 90 ? 0.703 6.765 21.236 1.00 88.88 90 LYS A C 1
ATOM 722 O O . LYS A 1 90 ? 1.887 6.734 21.566 1.00 88.88 90 LYS A O 1
ATOM 727 N N . PHE A 1 91 ? 0.257 6.245 20.094 1.00 87.00 91 PHE A N 1
ATOM 728 C CA . PHE A 1 91 ? 1.116 5.544 19.138 1.00 87.00 91 PHE A CA 1
ATOM 729 C C . PHE A 1 91 ? 1.737 6.455 18.075 1.00 87.00 91 PHE A C 1
ATOM 731 O O . PHE A 1 91 ? 2.397 5.967 17.161 1.00 87.00 91 PHE A O 1
ATOM 738 N N . GLN A 1 92 ? 1.558 7.775 18.190 1.00 88.62 92 GLN A N 1
ATOM 739 C CA . GLN A 1 92 ? 2.130 8.767 17.280 1.00 88.62 92 GLN A CA 1
ATOM 740 C C . GLN A 1 92 ? 1.859 8.444 15.802 1.00 88.62 92 GLN A C 1
ATOM 742 O O . GLN A 1 92 ? 2.756 8.506 14.949 1.00 88.62 92 GLN A O 1
ATOM 747 N N . TYR A 1 93 ? 0.613 8.063 15.521 1.00 91.00 93 TYR A N 1
ATOM 748 C CA . TYR A 1 93 ? 0.154 7.695 14.193 1.00 91.00 93 TYR A CA 1
ATOM 749 C C . TYR A 1 93 ? 0.419 8.828 13.192 1.00 91.00 93 TYR A C 1
ATOM 751 O O . TYR A 1 93 ? -0.106 9.932 13.339 1.00 91.00 93 TYR A O 1
ATOM 759 N N . ASP A 1 94 ? 1.199 8.546 12.144 1.00 90.44 94 ASP A N 1
ATOM 760 C CA . ASP A 1 94 ? 1.360 9.451 11.004 1.00 90.44 94 ASP A CA 1
ATOM 761 C C . ASP A 1 94 ? 0.420 9.022 9.858 1.00 90.44 94 ASP A C 1
ATOM 763 O O . ASP A 1 94 ? 0.756 8.101 9.103 1.00 90.44 94 ASP A O 1
ATOM 767 N N . PRO A 1 95 ? -0.724 9.707 9.645 1.00 89.12 95 PRO A N 1
ATOM 768 C CA . PRO A 1 95 ? -1.643 9.384 8.551 1.00 89.12 95 PRO A CA 1
ATOM 769 C C . PRO A 1 95 ? -1.028 9.594 7.162 1.00 89.12 95 PRO A C 1
ATOM 771 O O . PRO A 1 95 ? -1.553 9.105 6.161 1.00 89.12 95 PRO A O 1
ATOM 774 N N . SER A 1 96 ? 0.081 10.330 7.073 1.00 91.38 96 SER A N 1
ATOM 775 C CA . SER A 1 96 ? 0.767 10.608 5.817 1.00 91.38 96 SER A CA 1
ATOM 776 C C . SER A 1 96 ? 1.874 9.607 5.483 1.00 91.38 96 SER A C 1
ATOM 778 O O . SER A 1 96 ? 2.340 9.626 4.345 1.00 91.38 96 SER A O 1
ATOM 780 N N . LEU A 1 97 ? 2.262 8.709 6.399 1.00 91.06 97 LEU A N 1
ATOM 781 C CA . LEU A 1 97 ? 3.370 7.757 6.216 1.00 91.06 97 LEU A CA 1
ATOM 782 C C . LEU A 1 97 ? 3.208 6.926 4.936 1.00 91.06 97 LEU A C 1
ATOM 784 O O . LEU A 1 97 ? 3.985 7.048 3.989 1.00 91.06 97 LEU A O 1
ATOM 788 N N . SER A 1 98 ? 2.106 6.179 4.851 1.00 92.25 98 SER A N 1
ATOM 789 C CA . SER A 1 98 ? 1.796 5.327 3.700 1.00 92.25 98 SER A CA 1
ATOM 790 C C . SER A 1 98 ? 1.703 6.125 2.389 1.00 92.25 98 SER A C 1
ATOM 792 O O . SER A 1 98 ? 2.161 5.689 1.327 1.00 92.25 98 SER A O 1
ATOM 794 N N . ALA A 1 99 ? 1.166 7.350 2.450 1.00 91.25 99 ALA A N 1
ATOM 795 C CA . ALA A 1 99 ? 1.079 8.237 1.294 1.00 91.25 99 ALA A CA 1
ATOM 796 C C . ALA A 1 99 ? 2.459 8.751 0.842 1.00 91.25 99 ALA A C 1
ATOM 798 O O . ALA A 1 99 ? 2.718 8.782 -0.366 1.00 91.25 99 ALA A O 1
ATOM 799 N N . LYS A 1 100 ? 3.346 9.114 1.781 1.00 93.88 100 LYS A N 1
ATOM 800 C CA . LYS A 1 100 ? 4.735 9.531 1.526 1.00 93.88 100 LYS A CA 1
ATOM 801 C C . LYS A 1 100 ? 5.530 8.398 0.883 1.00 93.88 100 LYS A C 1
ATOM 803 O O . LYS A 1 100 ? 6.172 8.618 -0.147 1.00 93.88 100 LYS A O 1
ATOM 808 N N . ASP A 1 101 ? 5.431 7.186 1.420 1.00 93.81 101 ASP A N 1
ATOM 809 C CA . ASP A 1 101 ? 6.109 6.008 0.875 1.00 93.81 101 ASP A CA 1
ATOM 810 C C . ASP A 1 101 ? 5.649 5.682 -0.530 1.00 93.81 101 ASP A C 1
ATOM 812 O O . ASP A 1 101 ? 6.464 5.528 -1.445 1.00 93.81 101 ASP A O 1
ATOM 816 N N . ARG A 1 102 ? 4.329 5.640 -0.722 1.00 93.19 102 ARG A N 1
ATOM 817 C CA . ARG A 1 102 ? 3.716 5.428 -2.026 1.00 93.19 102 ARG A CA 1
ATOM 818 C C . ARG A 1 102 ? 4.186 6.481 -3.019 1.00 93.19 102 ARG A C 1
ATOM 820 O O . ARG A 1 102 ? 4.612 6.132 -4.117 1.00 93.19 102 ARG A O 1
ATOM 827 N N . HIS A 1 103 ? 4.157 7.759 -2.643 1.00 92.06 103 HIS A N 1
ATOM 828 C CA . HIS A 1 103 ? 4.616 8.843 -3.507 1.00 92.06 103 HIS A CA 1
ATOM 829 C C . HIS A 1 103 ? 6.103 8.704 -3.851 1.00 92.06 103 HIS A C 1
ATOM 831 O O . HIS A 1 103 ? 6.494 8.872 -5.008 1.00 92.06 103 HIS A O 1
ATOM 837 N N . SER A 1 104 ? 6.937 8.334 -2.879 1.00 91.38 104 SER A N 1
ATOM 838 C CA . SER A 1 104 ? 8.362 8.131 -3.115 1.00 91.38 104 SER A CA 1
ATOM 839 C C . SER A 1 104 ? 8.638 6.931 -4.029 1.00 91.38 104 SER A C 1
ATOM 841 O O . SER A 1 104 ? 9.436 7.044 -4.962 1.00 91.38 104 SER A O 1
ATOM 843 N N . LEU A 1 105 ? 7.929 5.811 -3.856 1.00 90.88 105 LEU A N 1
ATOM 844 C CA . LEU A 1 105 ? 8.017 4.649 -4.750 1.00 90.88 105 LEU A CA 1
ATOM 845 C C . LEU A 1 105 ? 7.575 4.990 -6.176 1.00 90.88 105 LEU A C 1
ATOM 847 O O . LEU A 1 105 ? 8.247 4.609 -7.135 1.00 90.88 105 LEU A O 1
ATOM 851 N N . LEU A 1 106 ? 6.488 5.753 -6.322 1.00 88.75 106 LEU A N 1
ATOM 852 C CA . LEU A 1 106 ? 6.008 6.217 -7.623 1.00 88.75 106 LEU A CA 1
ATOM 853 C C . LEU A 1 106 ? 7.011 7.167 -8.292 1.00 88.75 106 LEU A C 1
ATOM 855 O O . LEU A 1 106 ? 7.268 7.011 -9.483 1.00 88.75 106 LEU A O 1
ATOM 859 N N . ARG A 1 107 ? 7.658 8.079 -7.552 1.00 87.88 107 ARG A N 1
ATOM 860 C CA . ARG A 1 107 ? 8.759 8.911 -8.084 1.00 87.88 107 ARG A CA 1
ATOM 861 C C . ARG A 1 107 ? 9.974 8.087 -8.497 1.00 87.88 107 ARG A C 1
ATOM 863 O O . ARG A 1 107 ? 10.604 8.389 -9.505 1.00 87.88 107 ARG A O 1
ATOM 870 N N . THR A 1 108 ? 10.288 7.036 -7.745 1.00 80.69 108 THR A N 1
ATOM 871 C CA . THR A 1 108 ? 11.437 6.164 -8.033 1.00 80.69 108 THR A CA 1
ATOM 872 C C . THR A 1 108 ? 11.224 5.338 -9.307 1.00 80.69 108 THR A C 1
ATOM 874 O O . THR A 1 108 ? 12.191 4.819 -9.863 1.00 80.69 108 THR A O 1
ATOM 877 N N . SER A 1 109 ? 9.994 5.268 -9.838 1.00 74.81 109 SER A N 1
ATOM 878 C CA . SER A 1 109 ? 9.704 4.571 -11.098 1.00 74.81 109 SER A CA 1
ATOM 879 C C . SER A 1 109 ? 10.537 5.073 -12.282 1.00 74.81 109 SER A C 1
ATOM 881 O O . SER A 1 109 ? 10.967 4.252 -13.082 1.00 74.81 109 SER A O 1
ATOM 883 N N . ALA A 1 110 ? 10.864 6.369 -12.329 1.00 72.12 110 ALA A N 1
ATOM 884 C CA . ALA A 1 110 ? 11.704 6.964 -13.374 1.00 72.12 110 ALA A CA 1
ATOM 885 C C . ALA A 1 110 ? 13.170 6.483 -13.346 1.00 72.12 110 ALA A C 1
ATOM 887 O O . ALA A 1 110 ? 13.916 6.702 -14.293 1.00 72.12 110 ALA A O 1
ATOM 888 N N . SER A 1 111 ? 13.598 5.849 -12.250 1.00 80.94 111 SER A N 1
ATOM 889 C CA . SER A 1 111 ? 14.949 5.291 -12.089 1.00 80.94 111 SER A CA 1
ATOM 890 C C . SER A 1 111 ? 15.015 3.780 -12.332 1.00 80.94 111 SER A C 1
ATOM 892 O O . SER A 1 111 ? 16.063 3.161 -12.135 1.00 80.94 111 SER A O 1
ATOM 894 N N . LEU A 1 112 ? 13.900 3.155 -12.727 1.00 82.44 112 LEU A N 1
ATOM 895 C CA . LEU A 1 112 ? 13.881 1.730 -13.022 1.00 82.44 112 LEU A CA 1
ATOM 896 C C . LEU A 1 112 ? 14.667 1.427 -14.298 1.00 82.44 112 LEU A C 1
ATOM 898 O O . LEU A 1 112 ? 14.707 2.196 -15.252 1.00 82.44 112 LEU A O 1
ATOM 902 N N . SER A 1 113 ? 15.289 0.250 -14.330 1.00 87.81 113 SER A N 1
ATOM 903 C CA . SER A 1 113 ? 15.853 -0.254 -15.578 1.00 87.81 113 SER A CA 1
ATOM 904 C C . SER A 1 113 ? 14.723 -0.590 -16.558 1.00 87.81 113 SER A C 1
ATOM 906 O O . SER A 1 113 ? 13.666 -1.065 -16.140 1.00 87.81 113 SER A O 1
ATOM 908 N N . LYS A 1 114 ? 14.970 -0.487 -17.870 1.00 86.12 114 LYS A N 1
ATOM 909 C CA . LYS A 1 114 ? 14.001 -0.906 -18.908 1.00 86.12 114 LYS A CA 1
ATOM 910 C C . LYS A 1 114 ? 13.471 -2.334 -18.700 1.00 86.12 114 LYS A C 1
ATOM 912 O O . LYS A 1 114 ? 12.315 -2.644 -18.997 1.00 86.12 114 LYS A O 1
ATOM 917 N N . LYS A 1 115 ? 14.316 -3.225 -18.164 1.00 88.81 115 LYS A N 1
ATOM 918 C CA . LYS A 1 115 ? 13.945 -4.606 -17.819 1.00 88.81 115 LYS A CA 1
ATOM 919 C C . LYS A 1 115 ? 12.924 -4.647 -16.680 1.00 88.81 115 LYS A C 1
ATOM 921 O O . LYS A 1 115 ? 11.987 -5.436 -16.720 1.00 88.81 115 LYS A O 1
ATOM 926 N N . ASP A 1 116 ? 13.108 -3.807 -15.672 1.00 89.00 116 ASP A N 1
ATOM 927 C CA . ASP A 1 116 ? 12.237 -3.718 -14.503 1.00 89.00 116 ASP A CA 1
ATOM 928 C C . ASP A 1 116 ? 10.920 -3.006 -14.797 1.00 89.00 116 ASP A C 1
ATOM 930 O O . ASP A 1 116 ? 9.882 -3.432 -14.296 1.00 89.00 116 ASP A O 1
ATOM 934 N N . GLU A 1 117 ? 10.933 -1.999 -15.666 1.00 86.69 117 GLU A N 1
ATOM 935 C CA . GLU A 1 117 ? 9.715 -1.390 -16.209 1.00 86.69 117 GLU A CA 1
ATOM 936 C C . GLU A 1 117 ? 8.877 -2.421 -16.966 1.00 86.69 117 GLU A C 1
ATOM 938 O O . GLU A 1 117 ? 7.684 -2.573 -16.703 1.00 86.69 117 GLU A O 1
ATOM 943 N N . SER A 1 118 ? 9.519 -3.193 -17.849 1.00 88.12 118 SER A N 1
ATOM 944 C CA . SER A 1 118 ? 8.855 -4.259 -18.608 1.00 88.12 118 SER A CA 1
ATOM 945 C C . SER A 1 118 ? 8.258 -5.323 -17.680 1.00 88.12 118 SER A C 1
ATOM 947 O O . SER A 1 118 ? 7.148 -5.797 -17.911 1.00 88.12 118 SER A O 1
ATOM 949 N N . ARG A 1 119 ? 8.953 -5.666 -16.585 1.00 90.62 119 ARG A N 1
ATOM 950 C CA . ARG A 1 119 ? 8.432 -6.572 -15.548 1.00 90.62 119 ARG A CA 1
ATOM 951 C C . ARG A 1 119 ? 7.241 -5.981 -14.804 1.00 90.62 119 ARG A C 1
ATOM 953 O O . ARG A 1 119 ? 6.251 -6.679 -14.626 1.00 90.62 119 ARG A O 1
ATOM 960 N N . ALA A 1 120 ? 7.318 -4.724 -14.370 1.00 88.62 120 ALA A N 1
ATOM 961 C CA . ALA A 1 120 ? 6.217 -4.056 -13.676 1.00 88.62 120 ALA A CA 1
ATOM 962 C C . ALA A 1 120 ? 4.963 -3.980 -14.563 1.00 88.62 120 ALA A C 1
ATOM 964 O O . ALA A 1 120 ? 3.848 -4.235 -14.102 1.00 88.62 120 ALA A O 1
ATOM 965 N N . LEU A 1 121 ? 5.153 -3.695 -15.853 1.00 86.50 121 LEU A N 1
ATOM 966 C CA . LEU A 1 121 ? 4.087 -3.726 -16.846 1.00 86.50 121 LEU A CA 1
ATOM 967 C C . LEU A 1 121 ? 3.493 -5.132 -16.988 1.00 86.50 121 LEU A C 1
ATOM 969 O O . LEU A 1 121 ? 2.279 -5.288 -16.871 1.00 86.50 121 LEU A O 1
ATOM 973 N N . TRP A 1 122 ? 4.335 -6.152 -17.177 1.00 89.19 122 TRP A N 1
ATOM 974 C CA . TRP A 1 122 ? 3.889 -7.542 -17.305 1.00 89.19 122 TRP A CA 1
ATOM 975 C C . TRP A 1 122 ? 3.112 -8.019 -16.073 1.0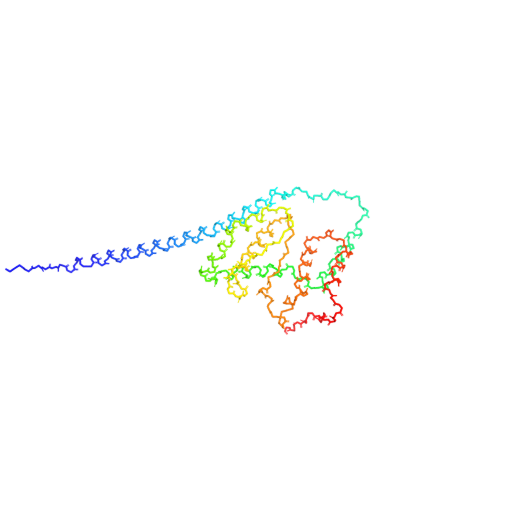0 89.19 122 TRP A C 1
ATOM 977 O O . TRP A 1 122 ? 2.054 -8.631 -16.210 1.00 89.19 122 TRP A O 1
ATOM 987 N N . LEU A 1 123 ? 3.594 -7.694 -14.867 1.00 90.19 123 LEU A N 1
ATOM 988 C CA . LEU A 1 123 ? 2.904 -8.004 -13.613 1.00 90.19 123 LEU A CA 1
ATOM 989 C C . LEU A 1 123 ? 1.515 -7.376 -13.574 1.00 90.19 123 LEU A C 1
ATOM 991 O O . LEU A 1 123 ? 0.566 -8.034 -13.161 1.00 90.19 123 LEU A O 1
ATOM 995 N N . THR A 1 124 ? 1.382 -6.134 -14.038 1.00 85.06 124 THR A N 1
ATOM 996 C CA . THR A 1 124 ? 0.089 -5.447 -13.994 1.00 85.06 124 THR A CA 1
ATOM 997 C C . THR A 1 124 ? -0.885 -5.946 -15.064 1.00 85.06 124 THR A C 1
ATOM 999 O O . THR A 1 124 ? -2.094 -5.975 -14.855 1.00 85.06 124 THR A O 1
ATOM 1002 N N . GLN A 1 125 ? -0.367 -6.391 -16.208 1.00 85.31 125 GLN A N 1
ATOM 1003 C CA . GLN A 1 125 ? -1.159 -7.016 -17.269 1.00 85.31 125 GLN A CA 1
ATOM 1004 C C . GLN A 1 125 ? -1.514 -8.479 -16.967 1.00 85.31 125 GLN A C 1
ATOM 1006 O O . GLN A 1 125 ? -2.268 -9.096 -17.723 1.00 85.31 125 GLN A O 1
ATOM 1011 N N . ASN A 1 126 ? -0.993 -9.048 -15.876 1.00 87.81 126 ASN A N 1
ATOM 1012 C CA . ASN A 1 126 ? -1.212 -10.442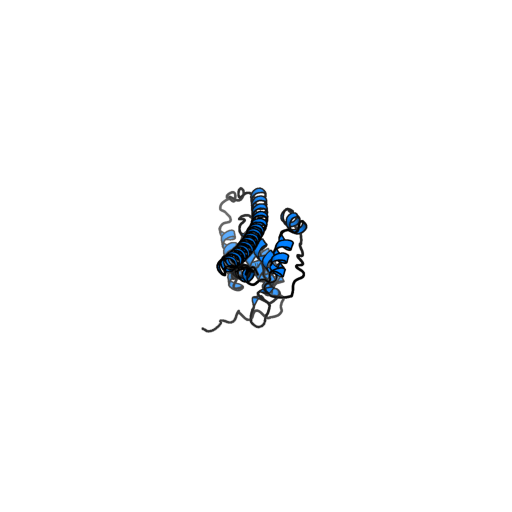 -15.535 1.00 87.81 126 ASN A CA 1
ATOM 1013 C C . ASN A 1 126 ? -2.706 -10.734 -15.322 1.00 87.81 126 ASN A C 1
ATOM 1015 O O . ASN A 1 126 ? -3.369 -10.126 -14.480 1.00 87.81 126 ASN A O 1
ATOM 1019 N N . VAL A 1 127 ? -3.226 -11.717 -16.061 1.00 85.69 127 VAL A N 1
ATOM 1020 C CA . VAL A 1 127 ? -4.648 -12.090 -16.030 1.00 85.69 127 VAL A CA 1
ATOM 1021 C C . VAL A 1 127 ? -5.099 -12.515 -14.631 1.00 85.69 127 VAL A C 1
ATOM 1023 O O . VAL A 1 127 ? -6.219 -12.202 -14.246 1.00 85.69 127 VAL A O 1
ATOM 1026 N N . ARG A 1 128 ? -4.238 -13.168 -13.838 1.00 88.06 128 ARG A N 1
ATOM 1027 C CA . ARG A 1 128 ? -4.585 -13.591 -12.472 1.00 88.06 128 ARG A CA 1
ATOM 1028 C C . ARG A 1 128 ? -4.699 -12.409 -11.521 1.00 88.06 128 ARG A C 1
ATOM 1030 O O . ARG A 1 128 ? -5.630 -12.384 -10.731 1.00 88.06 128 ARG A O 1
ATOM 1037 N N . LEU A 1 129 ? -3.798 -11.428 -11.624 1.00 86.06 129 LEU A N 1
ATOM 1038 C CA . LEU A 1 129 ? -3.907 -10.192 -10.843 1.00 86.06 129 LEU A CA 1
ATOM 1039 C C . LEU A 1 129 ? -5.202 -9.453 -11.202 1.00 86.06 129 LEU A C 1
ATOM 1041 O O . LEU A 1 129 ? -5.949 -9.060 -10.314 1.00 86.06 129 LEU A O 1
ATOM 1045 N N . ARG A 1 130 ? -5.509 -9.323 -12.498 1.00 83.06 130 ARG A N 1
ATOM 1046 C CA . ARG A 1 130 ? -6.751 -8.682 -12.955 1.00 83.06 130 ARG A CA 1
ATOM 1047 C C . ARG A 1 130 ? -8.001 -9.425 -12.491 1.00 83.06 130 ARG A C 1
ATOM 1049 O O . ARG A 1 130 ? -8.942 -8.778 -12.059 1.00 83.06 130 ARG A O 1
ATOM 1056 N N . ALA A 1 131 ? -8.005 -10.755 -12.561 1.00 82.69 131 ALA A N 1
ATOM 1057 C CA . ALA A 1 131 ? -9.111 -11.566 -12.065 1.00 82.69 131 ALA A CA 1
ATOM 1058 C C . ALA A 1 131 ? -9.269 -11.410 -10.548 1.00 82.69 131 ALA A C 1
ATOM 1060 O O . ALA A 1 131 ? -10.374 -11.163 -10.080 1.00 82.69 131 ALA A O 1
ATOM 1061 N N . TRP A 1 132 ? -8.169 -11.463 -9.791 1.00 85.12 132 TRP A N 1
ATOM 1062 C CA . TRP A 1 132 ? -8.178 -11.277 -8.340 1.00 85.12 132 TRP A CA 1
ATOM 1063 C C . TRP A 1 132 ? -8.796 -9.935 -7.929 1.00 85.12 132 TRP A C 1
ATOM 1065 O O . TRP A 1 132 ? -9.637 -9.899 -7.041 1.00 85.12 132 TRP A O 1
ATOM 1075 N N . LEU A 1 133 ? -8.478 -8.854 -8.650 1.00 78.25 133 LEU A N 1
ATOM 1076 C CA . LEU A 1 133 ? -9.067 -7.529 -8.425 1.00 78.25 133 LEU A CA 1
ATOM 1077 C C . LEU A 1 133 ? -10.589 -7.467 -8.662 1.00 78.25 133 LEU A C 1
ATOM 1079 O O . LEU A 1 133 ? -11.230 -6.512 -8.239 1.00 78.25 133 LEU A O 1
ATOM 1083 N N . THR A 1 134 ? -11.180 -8.447 -9.348 1.00 76.50 134 THR A N 1
ATOM 1084 C CA . THR A 1 134 ? -12.633 -8.496 -9.592 1.00 76.50 134 THR A CA 1
ATOM 1085 C C . THR A 1 134 ? -13.402 -9.370 -8.600 1.00 76.50 134 THR A C 1
ATOM 1087 O O . THR A 1 134 ? -14.628 -9.305 -8.571 1.00 76.50 134 THR A O 1
ATOM 1090 N N . VAL A 1 135 ? -12.710 -10.173 -7.786 1.00 78.56 135 VAL A N 1
ATOM 1091 C CA . VAL A 1 135 ? -13.337 -11.109 -6.841 1.00 78.56 135 VAL A CA 1
ATOM 1092 C C . VAL A 1 135 ? -13.825 -10.363 -5.593 1.00 78.56 135 VAL A C 1
ATOM 1094 O O . VAL A 1 135 ? -13.114 -9.520 -5.053 1.00 78.56 135 VAL A O 1
ATOM 1097 N N . ASP A 1 136 ? -15.046 -10.664 -5.134 1.00 73.75 136 ASP A N 1
ATOM 1098 C CA . ASP A 1 136 ? -15.645 -10.110 -3.904 1.00 73.75 136 ASP A CA 1
ATOM 1099 C C . ASP A 1 136 ? -15.472 -10.996 -2.673 1.00 73.75 136 ASP A C 1
ATOM 1101 O O . ASP A 1 136 ? -16.382 -11.170 -1.868 1.00 73.75 136 ASP A O 1
ATOM 1105 N N . GLU A 1 137 ? -14.323 -11.640 -2.560 1.00 82.19 137 GLU A N 1
ATOM 1106 C CA . GLU A 1 137 ? -14.090 -12.615 -1.508 1.00 82.19 137 GLU A CA 1
ATOM 1107 C C . GLU A 1 137 ? -12.766 -12.327 -0.825 1.00 82.19 137 GLU A C 1
ATOM 1109 O O . GLU A 1 137 ? -11.777 -11.915 -1.450 1.00 82.19 137 GLU A O 1
ATOM 1114 N N . THR A 1 138 ? -12.745 -12.580 0.481 1.00 87.56 138 THR A N 1
ATOM 1115 C CA . THR A 1 138 ? -11.521 -12.536 1.268 1.00 87.56 138 THR A CA 1
ATOM 1116 C C . THR A 1 138 ? -10.511 -13.493 0.658 1.00 87.56 138 THR A C 1
ATOM 1118 O O . THR A 1 138 ? -10.718 -14.703 0.592 1.00 87.56 138 THR A O 1
ATOM 1121 N N . SER A 1 139 ? -9.403 -12.942 0.189 1.00 89.62 139 SER A N 1
ATOM 1122 C CA . SER A 1 139 ? -8.398 -13.703 -0.533 1.00 89.62 139 SER A CA 1
ATOM 1123 C C . SER A 1 139 ? -7.018 -13.095 -0.329 1.00 89.62 139 SER A C 1
ATOM 1125 O O . SER A 1 139 ? -6.867 -11.916 -0.007 1.00 89.62 139 SER A O 1
ATOM 1127 N N . LEU A 1 140 ? -5.995 -13.926 -0.508 1.00 89.94 140 LEU A N 1
ATOM 1128 C CA . LEU A 1 140 ? -4.595 -13.546 -0.393 1.00 89.94 140 LEU A CA 1
ATOM 1129 C C . LEU A 1 140 ? -3.930 -13.697 -1.760 1.00 89.94 140 LEU A C 1
ATOM 1131 O O . LEU A 1 140 ? -3.997 -14.765 -2.369 1.00 89.94 140 LEU A O 1
ATOM 1135 N N . LEU A 1 141 ? -3.247 -12.649 -2.220 1.00 89.44 141 LEU A N 1
ATOM 1136 C CA . LEU A 1 141 ? -2.478 -12.680 -3.459 1.00 89.44 141 LEU A CA 1
ATOM 1137 C C . LEU A 1 141 ? -0.990 -12.463 -3.184 1.00 89.44 141 LEU A C 1
ATOM 1139 O O . LEU A 1 141 ? -0.577 -11.407 -2.712 1.00 89.44 141 LEU A O 1
ATOM 1143 N N . LEU A 1 142 ? -0.171 -13.444 -3.566 1.00 91.12 142 LEU A N 1
ATOM 1144 C CA . LEU A 1 142 ? 1.281 -13.302 -3.605 1.00 91.12 142 LEU A CA 1
ATOM 1145 C C . LEU A 1 142 ? 1.731 -12.877 -5.008 1.00 91.12 142 LEU A C 1
ATOM 1147 O O . LEU A 1 142 ? 1.579 -13.625 -5.975 1.00 91.12 142 LEU A O 1
ATOM 1151 N N . VAL A 1 143 ? 2.340 -11.694 -5.113 1.00 88.94 143 VAL A N 1
ATOM 1152 C CA . VAL A 1 143 ? 2.891 -11.173 -6.372 1.00 88.94 143 VAL A CA 1
ATOM 1153 C C . VAL A 1 143 ? 4.413 -11.326 -6.383 1.00 88.94 143 VAL A C 1
ATOM 1155 O O . VAL A 1 143 ? 5.146 -10.529 -5.799 1.00 88.94 143 VAL A O 1
ATOM 1158 N N . ALA A 1 144 ? 4.908 -12.347 -7.082 1.00 87.75 144 ALA A N 1
ATOM 1159 C CA . ALA A 1 144 ? 6.341 -12.571 -7.260 1.00 87.75 144 ALA A CA 1
ATOM 1160 C C . ALA A 1 144 ? 6.853 -11.871 -8.530 1.00 87.75 144 ALA A C 1
ATOM 1162 O O . ALA A 1 144 ? 6.547 -12.279 -9.647 1.00 87.75 144 ALA A O 1
ATOM 1163 N N . GLY A 1 145 ? 7.667 -10.824 -8.364 1.00 83.75 145 GLY A N 1
ATOM 1164 C CA . GLY A 1 145 ? 8.207 -10.045 -9.488 1.00 83.75 145 GLY A CA 1
ATOM 1165 C C . GLY A 1 145 ? 9.516 -10.563 -10.083 1.00 83.75 145 GLY A C 1
ATOM 1166 O O . GLY A 1 145 ? 9.996 -9.990 -11.060 1.00 83.75 145 GLY A O 1
ATOM 1167 N N . ASN A 1 146 ? 10.106 -11.609 -9.487 1.00 86.38 146 ASN A N 1
ATOM 1168 C CA . ASN A 1 146 ? 11.411 -12.176 -9.856 1.00 86.38 146 ASN A CA 1
ATOM 1169 C C . ASN A 1 146 ? 12.464 -11.091 -10.182 1.00 86.38 146 ASN A C 1
ATOM 1171 O O . ASN A 1 146 ? 13.085 -11.059 -11.253 1.00 86.38 146 ASN A O 1
ATOM 1175 N N . ALA A 1 147 ? 12.581 -10.135 -9.262 1.00 85.19 147 ALA A N 1
ATOM 1176 C CA . ALA A 1 147 ? 13.471 -8.992 -9.354 1.00 85.19 147 ALA A CA 1
ATOM 1177 C C . ALA A 1 147 ? 14.532 -9.062 -8.255 1.00 85.19 147 ALA A C 1
ATOM 1179 O O . ALA A 1 147 ? 14.392 -9.803 -7.284 1.00 85.19 147 ALA A O 1
ATOM 1180 N N . GLN A 1 148 ? 15.599 -8.283 -8.415 1.00 84.12 148 GLN A N 1
ATOM 1181 C CA . GLN A 1 148 ? 16.617 -8.160 -7.376 1.00 84.12 148 GLN A CA 1
ATOM 1182 C C . GLN A 1 148 ? 16.016 -7.546 -6.110 1.00 84.12 148 GLN A C 1
ATOM 1184 O O . GLN A 1 148 ? 15.149 -6.670 -6.186 1.00 84.12 148 GLN A O 1
ATOM 1189 N N . HIS A 1 149 ? 16.505 -7.996 -4.956 1.00 82.62 149 HIS A N 1
ATOM 1190 C CA . HIS A 1 149 ? 16.102 -7.463 -3.665 1.00 82.62 149 HIS A CA 1
ATOM 1191 C C . HIS A 1 149 ? 16.608 -6.025 -3.517 1.00 82.62 149 HIS A C 1
ATOM 1193 O O . HIS A 1 149 ? 17.805 -5.789 -3.361 1.00 82.62 149 HIS A O 1
ATOM 1199 N N . ARG A 1 150 ? 15.692 -5.059 -3.613 1.00 85.56 150 ARG A N 1
ATOM 1200 C CA . ARG A 1 150 ? 15.968 -3.635 -3.403 1.00 85.56 150 ARG A CA 1
ATOM 1201 C C . ARG A 1 150 ? 14.699 -2.894 -2.962 1.00 85.56 150 ARG A C 1
ATOM 1203 O O . ARG A 1 150 ? 13.610 -3.310 -3.367 1.00 85.56 150 ARG A O 1
ATOM 1210 N N . PRO A 1 151 ? 14.830 -1.766 -2.238 1.00 80.62 151 PRO A N 1
ATOM 1211 C CA . PRO A 1 151 ? 13.710 -0.931 -1.787 1.00 80.62 151 PRO A CA 1
ATOM 1212 C C . PRO A 1 151 ? 12.645 -0.637 -2.859 1.00 80.62 151 PRO A C 1
ATOM 1214 O O . PRO A 1 151 ? 11.448 -0.842 -2.652 1.00 80.62 151 PRO A O 1
ATOM 1217 N N . ALA A 1 152 ? 13.086 -0.219 -4.049 1.00 84.38 152 ALA A N 1
ATOM 1218 C CA . ALA A 1 152 ? 12.230 0.098 -5.192 1.00 84.38 152 ALA A CA 1
ATOM 1219 C C . ALA A 1 152 ? 12.261 -1.024 -6.245 1.00 84.38 152 ALA A C 1
ATOM 1221 O O . ALA A 1 152 ? 12.874 -0.912 -7.313 1.00 84.38 152 ALA A O 1
ATOM 1222 N N . SER A 1 153 ? 11.641 -2.156 -5.923 1.00 90.44 153 SER A N 1
ATOM 1223 C CA . SER A 1 153 ? 11.481 -3.271 -6.862 1.00 90.44 153 SER A CA 1
ATOM 1224 C C . SER A 1 153 ? 10.291 -3.046 -7.819 1.00 90.44 153 SER A C 1
ATOM 1226 O O . SER A 1 153 ? 9.389 -2.263 -7.502 1.00 90.44 153 SER A O 1
ATOM 1228 N N . PRO A 1 154 ? 10.227 -3.749 -8.969 1.00 89.62 154 PRO A N 1
ATOM 1229 C CA . PRO A 1 154 ? 9.026 -3.799 -9.807 1.00 89.62 154 PRO A CA 1
ATOM 1230 C C . PRO A 1 154 ? 7.764 -4.156 -9.018 1.00 89.62 154 PRO A C 1
ATOM 1232 O O . PRO A 1 154 ? 6.729 -3.529 -9.215 1.00 89.62 154 PRO A O 1
ATOM 1235 N N . THR A 1 155 ? 7.856 -5.117 -8.091 1.00 91.44 155 THR A N 1
ATOM 1236 C CA . THR A 1 155 ? 6.734 -5.500 -7.226 1.00 91.44 155 THR A CA 1
ATOM 1237 C C . THR A 1 155 ? 6.315 -4.343 -6.328 1.00 91.44 155 THR A C 1
ATOM 1239 O O . THR A 1 155 ? 5.132 -4.035 -6.269 1.00 91.44 155 THR A O 1
ATOM 1242 N N . SER A 1 156 ? 7.269 -3.645 -5.698 1.00 91.38 156 SER A N 1
ATOM 1243 C CA . SER A 1 156 ? 6.983 -2.476 -4.853 1.00 91.38 156 SER A CA 1
ATOM 1244 C C . SER A 1 156 ? 6.247 -1.387 -5.639 1.00 91.38 156 SER A C 1
ATOM 1246 O O . SER A 1 156 ? 5.306 -0.785 -5.126 1.00 91.38 156 SER A O 1
ATOM 1248 N N . LEU A 1 157 ? 6.637 -1.161 -6.900 1.00 89.88 157 LEU A N 1
ATOM 1249 C CA . LEU A 1 157 ? 5.965 -0.200 -7.775 1.00 89.88 157 LEU A CA 1
ATOM 1250 C C . LEU A 1 157 ? 4.535 -0.635 -8.120 1.00 89.88 157 LEU A C 1
ATOM 1252 O O . LEU A 1 157 ? 3.625 0.192 -8.085 1.00 89.88 157 LEU A O 1
ATOM 1256 N N . VAL A 1 158 ? 4.330 -1.910 -8.456 1.00 90.31 158 VAL A N 1
ATOM 1257 C CA . VAL A 1 158 ? 2.991 -2.451 -8.736 1.00 90.31 158 VAL A CA 1
ATOM 1258 C C . VAL A 1 158 ? 2.103 -2.327 -7.496 1.00 90.31 158 VAL A C 1
ATOM 1260 O O . VAL A 1 158 ? 1.007 -1.784 -7.601 1.00 90.31 158 VAL A O 1
ATOM 1263 N N . SER A 1 159 ? 2.595 -2.706 -6.314 1.00 91.88 159 SER A N 1
ATOM 1264 C CA . SER A 1 159 ? 1.870 -2.540 -5.048 1.00 91.88 159 SER A CA 1
ATOM 1265 C C . SER A 1 159 ? 1.533 -1.073 -4.757 1.00 91.88 159 SER A C 1
ATOM 1267 O O . SER A 1 159 ? 0.403 -0.769 -4.386 1.00 91.88 159 SER A O 1
ATOM 1269 N N . ALA A 1 160 ? 2.468 -0.142 -4.985 1.00 91.44 160 ALA A N 1
ATOM 1270 C CA . ALA A 1 160 ? 2.232 1.292 -4.791 1.00 91.44 160 ALA A CA 1
ATOM 1271 C C . ALA A 1 160 ? 1.145 1.837 -5.730 1.00 91.44 160 ALA A C 1
ATOM 1273 O O . ALA A 1 160 ? 0.311 2.644 -5.317 1.00 91.44 160 ALA A O 1
ATOM 1274 N N . LYS A 1 161 ? 1.121 1.370 -6.982 1.00 88.56 161 LYS A N 1
ATOM 1275 C CA . LYS A 1 161 ? 0.092 1.724 -7.968 1.00 88.56 161 LYS A CA 1
ATOM 1276 C C . LYS A 1 161 ? -1.277 1.152 -7.605 1.00 88.56 161 LYS A C 1
ATOM 1278 O O . LYS A 1 161 ? -2.262 1.878 -7.695 1.00 88.56 161 LYS A O 1
ATOM 1283 N N . LEU A 1 162 ? -1.339 -0.099 -7.146 1.00 87.81 162 LEU A N 1
ATOM 1284 C CA . LEU A 1 162 ? -2.580 -0.715 -6.664 1.00 87.81 162 LEU A CA 1
ATOM 1285 C C . LEU A 1 162 ? -3.140 0.041 -5.454 1.00 87.81 162 LEU A C 1
ATOM 1287 O O . LEU A 1 162 ? -4.307 0.423 -5.460 1.00 87.81 162 LEU A O 1
ATOM 1291 N N . ALA A 1 163 ? -2.293 0.351 -4.468 1.00 89.69 163 ALA A N 1
ATOM 1292 C CA . ALA A 1 163 ? -2.687 1.144 -3.308 1.00 89.69 163 ALA A CA 1
ATOM 1293 C C . ALA A 1 163 ? -3.162 2.556 -3.701 1.00 89.69 163 ALA A C 1
ATOM 1295 O O . ALA A 1 163 ? -4.100 3.078 -3.107 1.00 89.69 163 ALA A O 1
ATOM 1296 N N . ALA A 1 164 ? -2.538 3.195 -4.700 1.00 87.44 164 ALA A N 1
ATOM 1297 C CA . ALA A 1 164 ? -2.976 4.498 -5.218 1.00 87.44 164 ALA A CA 1
ATOM 1298 C C . ALA A 1 164 ? -4.331 4.421 -5.937 1.00 87.44 164 ALA A C 1
ATOM 1300 O O . ALA A 1 164 ? -5.152 5.331 -5.820 1.00 87.44 164 ALA A O 1
ATOM 1301 N N . ALA A 1 165 ? -4.568 3.347 -6.692 1.00 83.06 165 ALA A N 1
ATOM 1302 C CA . ALA A 1 165 ? -5.829 3.141 -7.387 1.00 83.06 165 ALA A CA 1
ATOM 1303 C C . ALA A 1 165 ? -6.977 2.905 -6.402 1.00 83.06 165 ALA A C 1
ATOM 1305 O O . ALA A 1 165 ? -8.005 3.570 -6.524 1.00 83.06 165 ALA A O 1
ATOM 1306 N N . ALA A 1 166 ? -6.757 2.036 -5.409 1.00 82.44 166 ALA A N 1
ATOM 1307 C CA . ALA A 1 166 ? -7.733 1.700 -4.379 1.00 82.44 166 ALA A CA 1
ATOM 1308 C C . ALA A 1 166 ? -8.066 2.897 -3.474 1.00 82.44 166 ALA A C 1
ATOM 1310 O O . ALA A 1 166 ? -9.234 3.144 -3.204 1.00 82.44 166 ALA A O 1
ATOM 1311 N N . ALA A 1 167 ? -7.068 3.693 -3.068 1.00 80.38 167 ALA A N 1
ATOM 1312 C CA . ALA A 1 167 ? -7.286 4.852 -2.193 1.00 80.38 167 ALA A CA 1
ATOM 1313 C C . ALA A 1 167 ? -8.129 5.974 -2.830 1.00 80.38 167 ALA A C 1
ATOM 1315 O O . ALA A 1 167 ? -8.528 6.905 -2.141 1.00 80.38 167 ALA A O 1
ATOM 1316 N N . GLY A 1 168 ? -8.377 5.916 -4.144 1.00 70.69 168 GLY A N 1
ATOM 1317 C CA . GLY A 1 168 ? -9.297 6.829 -4.825 1.00 70.69 168 GLY A CA 1
ATOM 1318 C C . GLY A 1 168 ? -10.775 6.449 -4.683 1.00 70.69 168 GLY A C 1
ATOM 1319 O O . GLY A 1 168 ? -11.622 7.202 -5.153 1.00 70.69 168 GLY A O 1
ATOM 1320 N N . ASN A 1 169 ? -11.096 5.297 -4.084 1.00 71.44 169 ASN A N 1
ATOM 1321 C CA . ASN A 1 169 ? -12.468 4.837 -3.904 1.00 71.44 169 ASN A CA 1
ATOM 1322 C C . ASN A 1 169 ? -12.962 5.135 -2.479 1.00 71.44 169 ASN A C 1
ATOM 1324 O O . ASN A 1 169 ? -12.403 4.637 -1.507 1.00 71.44 169 ASN A O 1
ATOM 1328 N N . VAL A 1 170 ? -14.037 5.920 -2.367 1.00 69.38 170 VAL A N 1
ATOM 1329 C CA . VAL A 1 170 ? -14.614 6.369 -1.085 1.00 69.38 170 VAL A CA 1
ATOM 1330 C C . VAL A 1 170 ? -15.225 5.248 -0.239 1.00 69.38 170 VAL A C 1
ATOM 1332 O O . VAL A 1 170 ? -15.433 5.439 0.953 1.00 69.38 170 VAL A O 1
ATOM 1335 N N . ASN A 1 171 ? -15.491 4.084 -0.833 1.00 72.81 171 ASN A N 1
ATOM 1336 C CA . ASN A 1 171 ? -16.134 2.950 -0.172 1.00 72.81 171 ASN A CA 1
ATOM 1337 C C . ASN A 1 171 ? -15.151 1.841 0.222 1.00 72.81 171 ASN A C 1
ATOM 1339 O O . ASN A 1 171 ? -15.568 0.774 0.669 1.00 72.81 171 ASN A O 1
ATOM 1343 N N . MET A 1 172 ? -13.845 2.069 0.062 1.00 77.88 172 MET A N 1
ATOM 1344 C CA . MET A 1 172 ? -12.811 1.135 0.493 1.00 77.88 172 MET A CA 1
ATOM 1345 C C . MET A 1 172 ? -11.928 1.759 1.564 1.00 77.88 172 MET A C 1
ATOM 1347 O O . MET A 1 172 ? -11.368 2.836 1.381 1.00 77.88 172 MET A O 1
ATOM 1351 N N . VAL A 1 173 ? -11.723 1.016 2.649 1.00 85.38 173 VAL A N 1
ATOM 1352 C CA . VAL A 1 173 ? -10.639 1.292 3.593 1.00 85.38 173 VAL A CA 1
ATOM 1353 C C . VAL A 1 173 ? -9.377 0.647 3.040 1.00 85.38 173 VAL A C 1
ATOM 1355 O O . VAL A 1 173 ? -9.323 -0.570 2.850 1.00 85.38 173 VAL A O 1
ATOM 1358 N N . VAL A 1 174 ? -8.359 1.457 2.759 1.00 88.00 174 VAL A N 1
ATOM 1359 C CA . VAL A 1 174 ? -7.099 0.976 2.184 1.00 88.00 174 VAL A CA 1
ATOM 1360 C C . VAL A 1 174 ? -6.004 1.124 3.221 1.00 88.00 174 VAL A C 1
ATOM 1362 O O . VAL A 1 174 ? -5.608 2.235 3.564 1.00 88.00 174 VAL A O 1
ATOM 1365 N N . SER A 1 175 ? -5.493 -0.008 3.693 1.00 92.06 175 SER A N 1
ATOM 1366 C CA . SER A 1 175 ? -4.323 -0.061 4.565 1.00 92.06 175 SER A CA 1
ATOM 1367 C C . SER A 1 175 ? -3.134 -0.581 3.765 1.00 92.06 175 SER A C 1
ATOM 1369 O O . SER A 1 175 ? -3.246 -1.581 3.050 1.00 92.06 175 SER A O 1
ATOM 1371 N N . SER A 1 176 ? -2.004 0.122 3.816 1.00 94.19 176 SER A N 1
ATOM 1372 C CA . SER A 1 176 ? -0.801 -0.306 3.104 1.00 94.19 176 SER A CA 1
ATOM 1373 C C . SER A 1 176 ? 0.475 0.087 3.832 1.00 94.19 176 SER A C 1
ATOM 1375 O O . SER A 1 176 ? 0.596 1.195 4.355 1.00 94.19 176 SER A O 1
ATOM 1377 N N . PHE A 1 177 ? 1.441 -0.830 3.822 1.00 94.69 177 PHE A N 1
ATOM 1378 C CA . PHE A 1 177 ? 2.750 -0.657 4.434 1.00 94.69 177 PHE A CA 1
ATOM 1379 C C . PHE A 1 177 ? 3.840 -1.133 3.469 1.00 94.69 177 PHE A C 1
ATOM 1381 O O . PHE A 1 177 ? 3.807 -2.265 2.976 1.00 94.69 177 PHE A O 1
ATOM 1388 N N . PHE A 1 178 ? 4.807 -0.268 3.165 1.00 93.44 178 PHE A N 1
ATOM 1389 C CA . PHE A 1 178 ? 5.834 -0.542 2.163 1.00 93.44 178 PHE A CA 1
ATOM 1390 C C . PHE A 1 178 ? 7.148 -0.940 2.832 1.00 93.44 178 PHE A C 1
ATOM 1392 O O . PHE A 1 178 ? 8.070 -0.140 2.907 1.00 93.44 178 PHE A O 1
ATOM 1399 N N . CYS A 1 179 ? 7.273 -2.207 3.239 1.00 91.06 179 CYS A N 1
ATOM 1400 C CA . CYS A 1 179 ? 8.441 -2.723 3.975 1.00 91.06 179 CYS A CA 1
ATOM 1401 C C . CYS A 1 179 ? 9.802 -2.362 3.348 1.00 91.06 179 CYS A C 1
ATOM 1403 O O . CYS A 1 179 ? 10.773 -2.124 4.050 1.00 91.06 179 CYS A O 1
ATOM 1405 N N . GLY A 1 180 ? 9.888 -2.275 2.016 1.00 89.94 180 GLY A N 1
ATOM 1406 C CA . GLY A 1 180 ? 11.122 -1.872 1.331 1.00 89.94 180 GLY A CA 1
ATOM 1407 C C . GLY A 1 180 ? 11.577 -0.434 1.619 1.00 89.94 180 GLY A C 1
ATOM 1408 O O . GLY A 1 180 ? 12.692 -0.084 1.253 1.00 89.94 180 GLY A O 1
ATOM 1409 N N . ARG A 1 181 ? 10.731 0.403 2.229 1.00 91.31 181 ARG A N 1
ATOM 1410 C CA . ARG A 1 181 ? 11.050 1.764 2.688 1.00 91.31 181 ARG A CA 1
ATOM 1411 C C . ARG A 1 181 ? 11.534 1.803 4.135 1.00 91.31 181 ARG A C 1
ATOM 1413 O O . ARG A 1 181 ? 12.187 2.771 4.495 1.00 91.31 181 ARG A O 1
ATOM 1420 N N . HIS A 1 182 ? 11.302 0.722 4.873 1.00 92.06 182 HIS A N 1
ATOM 1421 C CA . HIS A 1 182 ? 11.584 0.582 6.294 1.00 92.06 182 HIS A CA 1
ATOM 1422 C C . HIS A 1 182 ? 12.454 -0.656 6.523 1.00 92.06 182 HIS A C 1
ATOM 1424 O O . HIS A 1 182 ? 11.989 -1.697 6.982 1.00 92.06 182 HIS A O 1
ATOM 1430 N N . THR A 1 183 ? 13.718 -0.589 6.098 1.00 88.62 183 THR A N 1
ATOM 1431 C CA . THR A 1 183 ? 14.615 -1.761 6.084 1.00 88.62 183 THR A CA 1
ATOM 1432 C C . THR A 1 183 ? 15.585 -1.823 7.256 1.00 88.62 183 THR A C 1
ATOM 1434 O O . THR A 1 183 ? 16.196 -2.868 7.464 1.00 88.62 183 THR A O 1
ATOM 1437 N N . ASP A 1 184 ? 15.777 -0.721 7.981 1.00 88.31 184 ASP A N 1
ATOM 1438 C CA . ASP A 1 184 ? 16.798 -0.615 9.024 1.00 88.31 184 ASP A CA 1
ATOM 1439 C C . ASP A 1 184 ? 16.197 -0.141 10.351 1.00 88.31 184 ASP A C 1
ATOM 1441 O O . ASP A 1 184 ? 16.026 1.051 10.590 1.00 88.31 184 ASP A O 1
ATOM 1445 N N . ALA A 1 185 ? 15.935 -1.100 11.241 1.00 87.38 185 ALA A N 1
ATOM 1446 C CA . ALA A 1 185 ? 15.352 -0.860 12.561 1.00 87.38 185 ALA A CA 1
ATOM 1447 C C . ALA A 1 185 ? 16.251 -0.069 13.525 1.00 87.38 185 ALA A C 1
ATOM 1449 O O . ALA A 1 185 ? 15.789 0.316 14.602 1.00 87.38 185 ALA A O 1
ATOM 1450 N N . SER A 1 186 ? 17.526 0.152 13.180 1.00 87.12 186 SER A N 1
ATOM 1451 C CA . SER A 1 186 ? 18.436 0.963 13.995 1.00 87.12 186 SER A CA 1
ATOM 1452 C C . SER A 1 186 ? 18.233 2.466 13.795 1.00 87.12 186 SER A C 1
ATOM 1454 O O . SER A 1 186 ? 18.483 3.237 14.720 1.00 87.12 186 SER A O 1
ATOM 1456 N N . VAL A 1 187 ? 17.747 2.874 12.620 1.00 89.12 187 VAL A N 1
ATOM 1457 C CA . VAL A 1 187 ? 17.523 4.284 12.251 1.00 89.12 187 VAL A CA 1
ATOM 1458 C C . VAL A 1 187 ? 16.055 4.606 11.992 1.00 89.12 187 VAL A C 1
ATOM 1460 O O . VAL A 1 187 ? 15.665 5.769 12.049 1.00 89.12 187 VAL A O 1
ATOM 1463 N N . ASP A 1 188 ? 15.245 3.588 11.715 1.00 86.81 188 ASP A N 1
ATOM 1464 C CA . ASP A 1 188 ? 13.837 3.711 11.375 1.00 86.81 188 ASP A CA 1
ATOM 1465 C C . ASP A 1 188 ? 12.991 2.866 12.332 1.00 86.81 188 ASP A C 1
ATOM 1467 O O . ASP A 1 188 ? 13.041 1.634 12.319 1.00 86.81 188 ASP A O 1
ATOM 1471 N N . ALA A 1 189 ? 12.204 3.534 13.177 1.00 85.38 189 ALA A N 1
ATOM 1472 C CA . ALA A 1 189 ? 11.317 2.855 14.115 1.00 85.38 189 ALA A CA 1
ATOM 1473 C C . ALA A 1 189 ? 10.287 1.977 13.385 1.00 85.38 189 ALA A C 1
ATOM 1475 O O . ALA A 1 189 ? 10.015 0.865 13.839 1.00 85.38 189 ALA A O 1
ATOM 1476 N N . ASP A 1 190 ? 9.802 2.421 12.221 1.00 87.44 190 ASP A N 1
ATOM 1477 C CA . ASP A 1 190 ? 8.761 1.741 11.450 1.00 87.44 190 ASP A CA 1
ATOM 1478 C C . ASP A 1 190 ? 9.272 0.423 10.830 1.00 87.44 190 ASP A C 1
ATOM 1480 O O . ASP A 1 190 ? 8.488 -0.436 10.434 1.00 87.44 190 ASP A O 1
ATOM 1484 N N . ALA A 1 191 ? 10.590 0.192 10.795 1.00 88.81 191 ALA A N 1
ATOM 1485 C CA . ALA A 1 191 ? 11.182 -1.045 10.276 1.00 88.81 191 ALA A CA 1
ATOM 1486 C C . ALA A 1 191 ? 11.014 -2.261 11.209 1.00 88.81 191 ALA A C 1
ATOM 1488 O O . ALA A 1 191 ? 11.399 -3.381 10.856 1.00 88.81 191 ALA A O 1
ATOM 1489 N N . ARG A 1 192 ? 10.453 -2.074 12.410 1.00 88.56 192 ARG A N 1
ATOM 1490 C CA . ARG A 1 192 ? 10.182 -3.168 13.352 1.00 88.56 192 ARG A CA 1
ATOM 1491 C C . ARG A 1 192 ? 8.908 -3.931 12.954 1.00 88.56 192 ARG A C 1
ATOM 1493 O O . ARG A 1 192 ? 7.907 -3.311 12.602 1.00 88.56 192 ARG A O 1
ATOM 1500 N N . PRO A 1 193 ? 8.871 -5.273 13.085 1.00 86.38 193 PRO A N 1
ATOM 1501 C CA . PRO A 1 193 ? 7.679 -6.055 12.742 1.00 86.38 193 PRO A CA 1
ATOM 1502 C C . PRO A 1 193 ? 6.411 -5.664 13.517 1.00 86.38 193 PRO A C 1
ATOM 1504 O O . PRO A 1 193 ? 5.320 -5.697 12.950 1.00 86.38 193 PRO A O 1
ATOM 1507 N N . SER A 1 194 ? 6.545 -5.285 14.793 1.00 86.69 194 SER A N 1
ATOM 1508 C CA . SER A 1 194 ? 5.426 -4.796 15.611 1.00 86.69 194 SER A CA 1
ATOM 1509 C C . SER A 1 194 ? 4.853 -3.488 15.063 1.00 86.69 194 SER A C 1
ATOM 1511 O O . SER A 1 194 ? 3.636 -3.339 14.984 1.00 86.69 194 SER A O 1
ATOM 1513 N N . GLU A 1 195 ? 5.719 -2.581 14.604 1.00 87.69 195 GLU A N 1
ATOM 1514 C CA . GLU A 1 195 ? 5.322 -1.282 14.054 1.00 87.69 195 GLU A CA 1
ATOM 1515 C C . GLU A 1 195 ? 4.611 -1.419 12.709 1.00 87.69 195 GLU A C 1
ATOM 1517 O O . GLU A 1 195 ? 3.668 -0.681 12.440 1.00 87.69 195 GLU A O 1
ATOM 1522 N N . LEU A 1 196 ? 4.958 -2.421 11.895 1.00 91.12 196 LEU A N 1
ATOM 1523 C CA . LEU A 1 196 ? 4.188 -2.745 10.692 1.00 91.12 196 LEU A CA 1
ATOM 1524 C C . LEU A 1 196 ? 2.735 -3.081 11.043 1.00 91.12 196 LEU A C 1
ATOM 1526 O O . LEU A 1 196 ? 1.807 -2.519 10.457 1.00 91.12 196 LEU A O 1
ATOM 1530 N N . ALA A 1 197 ? 2.526 -4.012 11.977 1.00 91.31 197 ALA A N 1
ATOM 1531 C CA . ALA A 1 197 ? 1.185 -4.453 12.347 1.00 91.31 197 ALA A CA 1
ATOM 1532 C C . ALA A 1 197 ? 0.391 -3.320 13.013 1.00 91.31 197 ALA A C 1
ATOM 1534 O O . ALA A 1 197 ? -0.767 -3.088 12.657 1.00 91.31 197 ALA A O 1
ATOM 1535 N N . MET A 1 198 ? 1.041 -2.571 13.907 1.00 91.19 198 MET A N 1
ATOM 1536 C CA . MET A 1 198 ? 0.457 -1.402 14.558 1.00 91.19 198 MET A CA 1
ATOM 1537 C C . MET A 1 198 ? 0.091 -0.321 13.533 1.00 91.19 198 MET A C 1
ATOM 1539 O O . MET A 1 198 ? -1.034 0.164 13.530 1.00 91.19 198 MET A O 1
ATOM 1543 N N . SER A 1 199 ? 0.973 -0.010 12.580 1.00 92.44 199 SER A N 1
ATOM 1544 C CA . SER A 1 199 ? 0.702 0.946 11.499 1.00 92.44 199 SER A CA 1
ATOM 1545 C C . SER A 1 199 ? -0.525 0.550 10.677 1.00 92.44 199 SER A C 1
ATOM 1547 O O . SER A 1 199 ? -1.382 1.392 10.404 1.00 92.44 199 SER A O 1
ATOM 1549 N N . LEU A 1 200 ? -0.668 -0.731 10.319 1.00 93.25 200 LEU A N 1
ATOM 1550 C CA . LEU A 1 200 ? -1.836 -1.208 9.572 1.00 93.25 200 LEU A CA 1
ATOM 1551 C C . LEU A 1 200 ? -3.138 -1.091 10.382 1.00 93.25 200 LEU A C 1
ATOM 1553 O O . LEU A 1 200 ? -4.168 -0.729 9.804 1.00 93.25 200 LEU A O 1
ATOM 1557 N N . LEU A 1 201 ? -3.092 -1.366 11.691 1.00 92.19 201 LEU A N 1
ATOM 1558 C CA . LEU A 1 201 ? -4.227 -1.209 12.606 1.00 92.19 201 LEU A CA 1
ATOM 1559 C C . LEU A 1 201 ? -4.618 0.267 12.763 1.00 92.19 201 LEU A C 1
ATOM 1561 O O . LEU A 1 201 ? -5.789 0.612 12.615 1.00 92.19 201 LEU A O 1
ATOM 1565 N N . LEU A 1 202 ? -3.651 1.154 12.997 1.00 92.25 202 LEU A N 1
ATOM 1566 C CA . LEU A 1 202 ? -3.896 2.590 13.155 1.00 92.25 202 LEU A CA 1
ATOM 1567 C C . LEU A 1 202 ? -4.425 3.220 11.859 1.00 92.25 202 LEU A C 1
ATOM 1569 O O . LEU A 1 202 ? -5.310 4.072 11.912 1.00 92.25 202 LEU A O 1
ATOM 1573 N N . GLN A 1 203 ? -3.971 2.755 10.688 1.00 93.00 203 GLN A N 1
ATOM 1574 C CA . GLN A 1 203 ? -4.549 3.144 9.396 1.00 93.00 203 GLN A CA 1
ATOM 1575 C C . GLN A 1 203 ? -6.027 2.751 9.284 1.00 93.00 203 GLN A C 1
ATOM 1577 O O . GLN A 1 203 ? -6.843 3.554 8.831 1.00 93.00 203 GLN A O 1
ATOM 1582 N N . LEU A 1 204 ? -6.372 1.530 9.701 1.00 91.25 204 LEU A N 1
ATOM 1583 C CA . LEU A 1 204 ? -7.735 1.001 9.662 1.00 91.25 204 LEU A CA 1
ATOM 1584 C C . LEU A 1 204 ? -8.663 1.793 10.592 1.00 91.25 204 LEU A C 1
ATOM 1586 O O . LEU A 1 204 ? -9.713 2.268 10.166 1.00 91.25 204 LEU A O 1
ATOM 1590 N N . VAL A 1 205 ? -8.248 1.984 11.843 1.00 90.81 205 VAL A N 1
ATOM 1591 C CA . VAL A 1 205 ? -9.018 2.699 12.869 1.00 90.81 205 VAL A CA 1
ATOM 1592 C C . VAL A 1 205 ? -9.087 4.203 12.571 1.00 90.81 205 VAL A C 1
ATOM 1594 O O . VAL A 1 205 ? -10.112 4.846 12.797 1.00 90.81 205 VAL A O 1
ATOM 1597 N N . GLY A 1 206 ? -8.022 4.775 12.005 1.00 88.88 206 GLY A N 1
ATOM 1598 C CA . GLY A 1 206 ? -7.989 6.167 11.569 1.00 88.88 206 GLY A CA 1
ATOM 1599 C C . GLY A 1 206 ? -8.990 6.459 10.448 1.00 88.88 206 GLY A C 1
ATOM 1600 O O . GLY A 1 206 ? -9.631 7.510 10.481 1.00 88.88 206 GLY A O 1
ATOM 1601 N N . GLN A 1 207 ? -9.148 5.527 9.498 1.00 87.50 207 GLN A N 1
ATOM 1602 C CA . GLN A 1 207 ? -10.062 5.639 8.350 1.00 87.50 207 GLN A CA 1
ATOM 1603 C C . GLN A 1 207 ? -11.504 5.213 8.665 1.00 87.50 207 GLN A C 1
ATOM 1605 O O . GLN A 1 207 ? -12.435 5.761 8.080 1.00 87.50 207 GLN A O 1
ATOM 1610 N N . TYR A 1 208 ? -11.708 4.260 9.578 1.00 85.81 208 TYR A N 1
ATOM 1611 C CA . TYR A 1 208 ? -13.031 3.758 9.945 1.00 85.81 208 TYR A CA 1
ATOM 1612 C C . TYR A 1 208 ? -13.236 3.779 11.460 1.00 85.81 208 TYR A C 1
ATOM 1614 O O . TYR A 1 208 ? -12.678 2.977 12.204 1.00 85.81 208 TYR A O 1
ATOM 1622 N N . ARG A 1 209 ? -14.108 4.684 11.918 1.00 81.50 209 ARG A N 1
ATOM 1623 C CA . ARG A 1 209 ? -14.396 4.896 13.347 1.00 81.50 209 ARG A CA 1
ATOM 1624 C C . ARG A 1 209 ? -15.490 3.990 13.908 1.00 81.50 209 ARG A C 1
ATOM 1626 O O . ARG A 1 209 ? -15.782 4.060 15.094 1.00 81.50 209 ARG A O 1
ATOM 1633 N N . GLY A 1 210 ? -16.076 3.114 13.091 1.00 81.56 210 GLY A N 1
ATOM 1634 C CA . GLY A 1 210 ? -17.160 2.220 13.508 1.00 81.56 210 GLY A CA 1
ATOM 1635 C C . GLY A 1 210 ? -16.723 1.008 14.340 1.00 81.56 210 GLY A C 1
ATOM 1636 O O . GLY A 1 210 ? -17.570 0.181 14.672 1.00 81.56 210 GLY A O 1
ATOM 1637 N N . PHE A 1 211 ? -15.434 0.857 14.658 1.00 82.31 211 PHE A N 1
ATOM 1638 C CA . PHE A 1 211 ? -14.958 -0.231 15.515 1.00 82.31 211 PHE A CA 1
ATOM 1639 C C . PHE A 1 211 ? -15.305 0.022 16.983 1.00 82.31 211 PHE A C 1
ATOM 1641 O O . PHE A 1 211 ? -15.066 1.109 17.501 1.00 82.31 211 PHE A O 1
ATOM 1648 N N . GLY A 1 212 ? -15.812 -1.002 17.674 1.00 81.94 212 GLY A N 1
ATOM 1649 C CA . GLY A 1 212 ? -16.001 -0.937 19.122 1.00 81.94 212 GLY A CA 1
ATOM 1650 C C . GLY A 1 212 ? -14.658 -0.791 19.840 1.00 81.94 212 GLY A C 1
ATOM 1651 O O . GLY A 1 212 ? -13.720 -1.534 19.555 1.00 81.94 212 GLY A O 1
ATOM 1652 N N . THR A 1 213 ? -14.570 0.138 20.793 1.00 82.12 213 THR A N 1
ATOM 1653 C CA . THR A 1 213 ? -13.323 0.467 21.511 1.00 82.12 213 THR A CA 1
ATOM 1654 C C . THR A 1 213 ? -12.686 -0.735 22.211 1.00 82.12 213 THR A C 1
ATOM 1656 O O . THR A 1 213 ? -11.462 -0.830 22.245 1.00 82.12 213 THR A O 1
ATOM 1659 N N . GLY A 1 214 ? -13.495 -1.675 22.714 1.00 84.31 214 GLY A N 1
ATOM 1660 C CA . GLY A 1 214 ? -13.015 -2.926 23.311 1.00 84.31 214 GLY A CA 1
ATOM 1661 C C . GLY A 1 214 ? -12.217 -3.785 22.328 1.00 84.31 214 GLY A C 1
ATOM 1662 O O . GLY A 1 214 ? -11.096 -4.169 22.635 1.00 84.31 214 GLY A O 1
ATOM 1663 N N . VAL A 1 215 ? -12.735 -3.982 21.110 1.00 86.62 215 VAL A N 1
ATOM 1664 C CA . VAL A 1 215 ? -12.063 -4.771 20.059 1.00 86.62 215 VAL A CA 1
ATOM 1665 C C . VAL A 1 215 ? -10.755 -4.113 19.632 1.00 86.62 215 VAL A C 1
ATOM 1667 O O . VAL A 1 215 ? -9.745 -4.789 19.451 1.00 86.62 215 VAL A O 1
ATOM 1670 N N . VAL A 1 216 ? -10.755 -2.784 19.482 1.00 85.88 216 VAL A N 1
ATOM 1671 C CA . VAL A 1 216 ? -9.532 -2.059 19.117 1.00 85.88 216 VAL A CA 1
ATOM 1672 C C . VAL A 1 216 ? -8.478 -2.201 20.217 1.00 85.88 216 VAL A C 1
ATOM 1674 O O . VAL A 1 216 ? -7.317 -2.452 19.908 1.00 85.88 216 VAL A O 1
ATOM 1677 N N . ARG A 1 217 ? -8.876 -2.094 21.491 1.00 86.56 217 ARG A N 1
ATOM 1678 C CA . ARG A 1 217 ? -7.971 -2.278 22.630 1.00 86.56 217 ARG A CA 1
ATOM 1679 C C . ARG A 1 217 ? -7.405 -3.696 22.685 1.00 86.56 217 ARG A C 1
ATOM 1681 O O . ARG A 1 217 ? -6.198 -3.834 22.777 1.00 86.56 217 ARG A O 1
ATOM 1688 N N . GLU A 1 218 ? -8.237 -4.721 22.512 1.00 88.31 218 GLU A N 1
ATOM 1689 C CA . GLU A 1 218 ? -7.782 -6.118 22.436 1.00 88.31 218 GLU A CA 1
ATOM 1690 C C . GLU A 1 218 ? -6.751 -6.332 21.317 1.00 88.31 218 GLU A C 1
ATOM 1692 O O . GLU A 1 218 ? -5.752 -7.021 21.510 1.00 88.31 218 GLU A O 1
ATOM 1697 N N . CYS A 1 219 ? -6.965 -5.719 20.148 1.00 87.81 219 CYS A N 1
ATOM 1698 C CA . CYS A 1 219 ? -6.004 -5.774 19.047 1.00 87.81 219 CYS A CA 1
ATOM 1699 C C . CYS A 1 219 ? -4.691 -5.065 19.391 1.00 87.81 219 CYS A C 1
ATOM 1701 O O . CYS A 1 219 ? -3.627 -5.585 19.072 1.00 87.81 219 CYS A O 1
ATOM 1703 N N . VAL A 1 220 ? -4.750 -3.900 20.039 1.00 87.19 220 VAL A N 1
ATOM 1704 C CA . VAL A 1 220 ? -3.553 -3.186 20.503 1.00 87.19 220 VAL A CA 1
ATOM 1705 C C . VAL A 1 220 ? -2.784 -4.020 21.522 1.00 87.19 220 VAL A C 1
ATOM 1707 O O . VAL A 1 220 ? -1.590 -4.229 21.337 1.00 87.19 220 VAL A O 1
ATOM 1710 N N . ASP A 1 221 ? -3.464 -4.554 22.534 1.00 86.69 221 ASP A N 1
ATOM 1711 C CA . ASP A 1 221 ? -2.852 -5.363 23.590 1.00 86.69 221 ASP A CA 1
ATOM 1712 C C . ASP A 1 221 ? -2.212 -6.640 23.011 1.00 86.69 221 ASP A C 1
ATOM 1714 O O . ASP A 1 221 ? -1.149 -7.067 23.447 1.00 86.69 221 ASP A O 1
ATOM 1718 N N . ALA A 1 222 ? -2.805 -7.232 21.967 1.00 85.62 222 ALA A N 1
ATOM 1719 C CA . ALA A 1 222 ? -2.219 -8.373 21.262 1.00 85.62 222 ALA A CA 1
ATOM 1720 C C . ALA A 1 222 ? -0.970 -8.012 20.432 1.00 85.62 222 ALA A C 1
ATOM 1722 O O . ALA A 1 222 ? -0.123 -8.875 20.183 1.00 85.62 222 ALA A O 1
ATOM 1723 N N . LEU A 1 223 ? -0.864 -6.762 19.971 1.00 82.88 223 LEU A N 1
ATOM 1724 C CA . LEU A 1 223 ? 0.278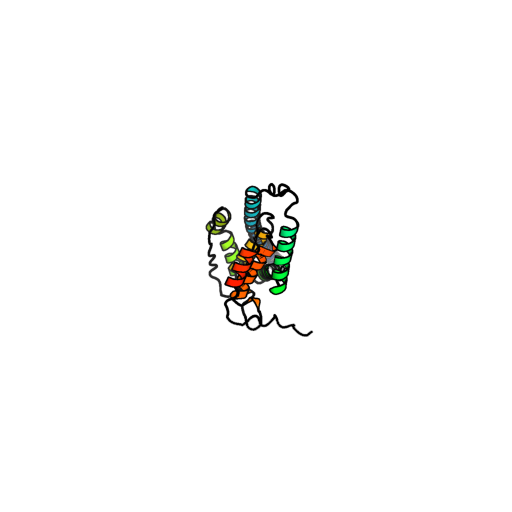 -6.251 19.205 1.00 82.88 223 LEU A CA 1
ATOM 1725 C C . LEU A 1 223 ? 1.385 -5.665 20.092 1.00 82.88 223 LEU A C 1
ATOM 1727 O O . LEU A 1 223 ? 2.516 -5.538 19.621 1.00 82.88 223 LEU A O 1
ATOM 1731 N N . GLU A 1 224 ? 1.083 -5.349 21.353 1.00 74.62 224 GLU A N 1
ATOM 1732 C CA . GLU A 1 224 ? 2.044 -5.029 22.410 1.00 74.62 224 GLU A CA 1
ATOM 1733 C C . GLU A 1 224 ? 2.388 -6.316 23.203 1.00 74.62 224 GLU A C 1
ATOM 1735 O O . GLU A 1 224 ? 1.811 -6.558 24.262 1.00 74.62 224 GLU A O 1
ATOM 1740 N N . PRO A 1 225 ? 3.323 -7.188 22.765 1.00 50.53 225 PRO A N 1
ATOM 1741 C CA . PRO A 1 225 ? 3.769 -8.273 23.636 1.00 50.53 225 PRO A CA 1
ATOM 1742 C C . PRO A 1 225 ? 4.434 -7.680 24.891 1.00 50.53 225 PRO A C 1
ATOM 1744 O O . PRO A 1 225 ? 5.147 -6.683 24.791 1.00 50.53 225 PRO A O 1
ATOM 1747 N N . GLU A 1 226 ? 4.250 -8.317 26.056 1.00 47.03 226 GLU A N 1
ATOM 1748 C CA . GLU A 1 226 ? 4.782 -7.933 27.384 1.00 47.03 226 GLU A CA 1
ATOM 1749 C C . GLU A 1 226 ? 6.332 -7.905 27.510 1.00 47.03 226 GLU A C 1
ATOM 1751 O O . GLU A 1 226 ? 6.909 -8.238 28.544 1.00 47.03 226 GLU A O 1
ATOM 1756 N N . CYS A 1 227 ? 7.071 -7.503 26.480 1.00 37.66 227 CYS A N 1
ATOM 1757 C CA . CYS A 1 227 ? 8.505 -7.256 26.549 1.00 37.66 227 CYS A CA 1
ATOM 1758 C C . CYS A 1 227 ? 8.768 -5.760 26.383 1.00 37.66 227 CYS A C 1
ATOM 1760 O O . CYS A 1 227 ? 8.688 -5.214 25.285 1.00 37.66 227 CYS A O 1
ATOM 1762 N N . GLY A 1 228 ? 9.083 -5.115 27.512 1.00 42.75 228 GLY A N 1
ATOM 1763 C CA . GLY A 1 228 ? 9.376 -3.689 27.631 1.00 42.75 228 GLY A CA 1
ATOM 1764 C C . GLY A 1 228 ? 10.251 -3.162 26.496 1.00 42.75 228 GLY A C 1
ATOM 1765 O O . GLY A 1 228 ? 11.377 -3.610 26.295 1.00 42.75 228 GLY A O 1
ATOM 1766 N N . GLY A 1 229 ? 9.714 -2.205 25.743 1.00 43.12 229 GLY A N 1
ATOM 1767 C CA . GLY A 1 229 ? 10.403 -1.711 24.557 1.00 43.12 229 GLY A CA 1
ATOM 1768 C C . GLY A 1 229 ? 9.739 -0.566 23.802 1.00 43.12 229 GLY A C 1
ATOM 1769 O O . GLY A 1 229 ? 10.284 -0.166 22.778 1.00 43.12 229 GLY A O 1
ATOM 1770 N N . TYR A 1 230 ? 8.644 0.024 24.291 1.00 46.88 230 TYR A N 1
ATOM 1771 C CA . TYR A 1 230 ? 8.256 1.376 23.875 1.00 46.88 230 TYR A CA 1
ATOM 1772 C C . TYR A 1 230 ? 9.111 2.385 24.647 1.00 46.88 230 TYR A C 1
ATOM 1774 O O . TYR A 1 230 ? 8.635 3.135 25.494 1.00 46.88 230 TYR A O 1
ATOM 1782 N N . ALA A 1 231 ? 10.420 2.383 24.379 1.00 43.28 231 ALA A N 1
ATOM 1783 C CA . ALA A 1 231 ? 11.182 3.603 24.575 1.00 43.28 231 ALA A CA 1
ATOM 1784 C C . ALA A 1 231 ? 10.571 4.612 23.602 1.00 43.28 231 ALA A C 1
ATOM 1786 O O . ALA A 1 231 ? 10.607 4.394 22.389 1.00 43.28 231 ALA A O 1
ATOM 1787 N N . ALA A 1 232 ? 9.924 5.631 24.167 1.00 43.44 232 ALA A N 1
ATOM 1788 C CA . ALA A 1 232 ? 9.335 6.753 23.460 1.00 43.44 232 ALA A CA 1
ATOM 1789 C C . ALA A 1 232 ? 10.196 7.128 22.250 1.00 43.44 232 ALA A C 1
ATOM 1791 O O . ALA A 1 232 ? 11.418 7.228 22.379 1.00 43.44 232 ALA A O 1
ATOM 1792 N N . ARG A 1 233 ? 9.550 7.297 21.089 1.00 47.06 233 ARG A N 1
ATOM 1793 C CA . ARG A 1 233 ? 10.138 7.868 19.871 1.00 47.06 233 ARG A CA 1
ATOM 1794 C C . ARG A 1 233 ? 10.988 9.059 20.318 1.00 47.06 233 ARG A C 1
ATOM 1796 O O . ARG A 1 233 ? 10.438 10.046 20.799 1.00 47.06 233 ARG A O 1
ATOM 1803 N N . ALA A 1 234 ? 12.308 8.882 20.318 1.00 40.25 234 ALA A N 1
ATOM 1804 C CA . ALA A 1 234 ? 13.210 9.848 20.918 1.00 40.25 234 ALA A CA 1
ATOM 1805 C C . ALA A 1 234 ? 13.001 11.178 20.198 1.00 40.25 234 ALA A C 1
ATOM 1807 O O . ALA A 1 234 ? 13.094 11.237 18.970 1.00 40.25 234 ALA A O 1
ATOM 1808 N N . GLU A 1 235 ? 12.673 12.216 20.964 1.00 37.72 235 GLU A N 1
ATOM 1809 C CA . GLU A 1 23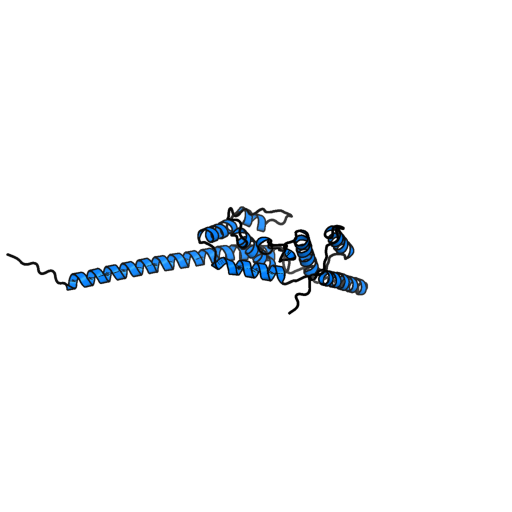5 ? 12.703 13.591 20.492 1.00 37.72 235 GLU A CA 1
ATOM 1810 C C . GLU A 1 235 ? 14.075 13.822 19.856 1.00 37.72 235 GLU A C 1
ATOM 1812 O O . GLU A 1 235 ? 15.105 13.761 20.529 1.00 37.72 235 GLU A O 1
ATOM 1817 N N . VAL A 1 236 ? 14.101 14.011 18.538 1.00 36.34 236 VAL A N 1
ATOM 1818 C CA . VAL A 1 236 ? 15.303 14.451 17.836 1.00 36.34 236 VAL A CA 1
ATOM 1819 C C . VAL A 1 236 ? 15.510 15.912 18.247 1.00 36.34 236 VAL A C 1
ATOM 1821 O O . VAL A 1 236 ? 14.647 16.733 17.925 1.00 36.34 236 VAL A O 1
ATOM 1824 N N . PRO A 1 237 ? 16.592 16.271 18.964 1.00 39.22 237 PRO A N 1
A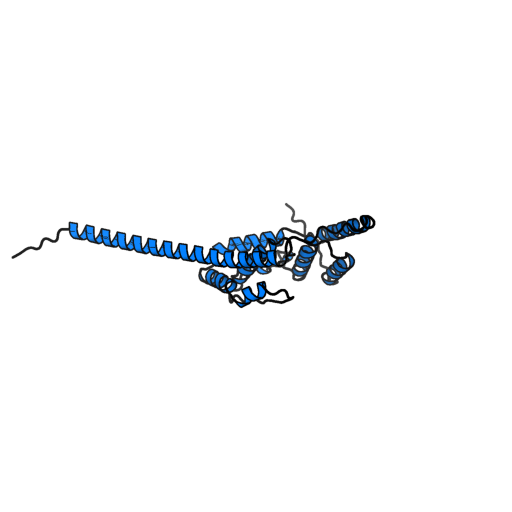TOM 1825 C CA . PRO A 1 237 ? 16.881 17.668 19.244 1.00 39.22 237 PRO A CA 1
ATOM 1826 C C . PRO A 1 237 ? 17.243 18.353 17.924 1.00 39.22 237 PRO A C 1
ATOM 1828 O O . PRO A 1 237 ? 18.041 17.816 17.150 1.00 39.22 237 PRO A O 1
ATOM 1831 N N . GLY A 1 238 ? 16.616 19.501 17.664 1.00 45.56 238 GLY A N 1
ATOM 1832 C CA . GLY A 1 238 ? 16.980 20.396 16.562 1.00 45.56 238 GLY A CA 1
ATOM 1833 C C . GLY A 1 238 ? 18.330 21.074 16.754 1.00 45.56 238 GLY A C 1
ATOM 1834 O O . GLY A 1 238 ? 18.842 21.088 17.898 1.00 45.56 238 GLY A O 1
#

Organism: Botryosphaeria parva (strain UCR-NP2) (NCBI:txid1287680)